Protein AF-D8R8G1-F1 (afdb_monomer)

Foldseek 3Di:
DDDDDDDDDDDDDDDPDPPPPPVVVVVVVVVPPPDDDPDDDDDDDDDDDDDDDDDDDDDDDDDDPDPPPPPPPDPPWLKFWFWDDDPFKTKTKIKTQQAQLAEADDLVDVLVSVLVSLLSNLLRMRIHMDMDGDCVVNCQVSLLVSLLRHLQRLLSSCDQVFQFQQKFWFWFFDVFWIKIKIKGQFQAQAEAEDDDQPDQDDVRDGLVSLSSSSNSSSLNNSMHMYMDTPGDDHNSRHSSRRSNNVSRGVSRNSDGDPVGHRAHPDPVRGRHND

Structure (mmCIF, N/CA/C/O backbone):
data_AF-D8R8G1-F1
#
_entry.id   AF-D8R8G1-F1
#
loop_
_atom_site.group_PDB
_atom_site.id
_atom_site.type_symbol
_atom_site.label_atom_id
_atom_site.label_alt_id
_atom_site.label_comp_id
_atom_site.label_asym_id
_atom_site.label_entity_id
_atom_site.label_seq_id
_atom_site.pdbx_PDB_ins_code
_atom_site.Cartn_x
_atom_site.Cartn_y
_atom_site.Cartn_z
_atom_site.occupancy
_atom_site.B_iso_or_equiv
_atom_site.auth_seq_id
_atom_site.auth_comp_id
_atom_site.auth_asym_id
_atom_site.auth_atom_id
_atom_site.pdbx_PDB_model_num
ATOM 1 N N . MET A 1 1 ? -46.873 -33.394 30.864 1.00 42.44 1 MET A N 1
ATOM 2 C CA . MET A 1 1 ? -47.006 -34.596 30.010 1.00 42.44 1 MET A CA 1
ATOM 3 C C . MET A 1 1 ? -45.931 -34.534 28.934 1.00 42.44 1 MET A C 1
ATOM 5 O O . MET A 1 1 ? -46.193 -34.098 27.823 1.00 42.44 1 MET A O 1
ATOM 9 N N . CYS A 1 2 ? -44.705 -34.908 29.299 1.00 27.53 2 CYS A N 1
ATOM 10 C CA . CYS A 1 2 ? -43.625 -35.166 28.351 1.00 27.53 2 CYS A CA 1
ATOM 11 C C . CYS A 1 2 ? -43.771 -36.620 27.897 1.00 27.53 2 CYS A C 1
ATOM 13 O O . CYS A 1 2 ? -43.908 -37.497 28.748 1.00 27.53 2 CYS A O 1
ATOM 15 N N . ARG A 1 3 ? -43.800 -36.874 26.587 1.00 33.31 3 ARG A N 1
ATOM 16 C CA . ARG A 1 3 ? -43.706 -38.230 26.042 1.00 33.31 3 ARG A CA 1
ATOM 17 C C . ARG A 1 3 ? -42.341 -38.401 25.394 1.00 33.31 3 ARG A C 1
ATOM 19 O O . ARG A 1 3 ? -41.968 -37.636 24.511 1.00 33.31 3 ARG A O 1
ATOM 26 N N . GLU A 1 4 ? -41.631 -39.393 25.909 1.00 32.78 4 GLU A N 1
ATOM 27 C CA . GLU A 1 4 ? -40.378 -39.948 25.417 1.00 32.78 4 GLU A CA 1
ATOM 28 C C . GLU A 1 4 ? -40.551 -40.476 23.986 1.00 32.78 4 GLU A C 1
ATOM 30 O O . GLU A 1 4 ? -41.564 -41.102 23.667 1.00 32.78 4 GLU A O 1
ATOM 35 N N . ALA A 1 5 ? -39.554 -40.245 23.132 1.00 36.59 5 ALA A N 1
ATOM 36 C CA . ALA A 1 5 ? -39.425 -40.913 21.844 1.00 36.59 5 ALA A CA 1
ATOM 37 C C . ALA A 1 5 ? -38.289 -41.938 21.937 1.00 36.59 5 ALA A C 1
ATOM 39 O O . ALA A 1 5 ? -37.152 -41.609 22.271 1.00 36.59 5 ALA A O 1
ATOM 40 N N . SER A 1 6 ? -38.646 -43.194 21.688 1.00 33.28 6 SER A N 1
ATOM 41 C CA . SER A 1 6 ? -37.801 -44.378 21.785 1.00 33.28 6 SER A CA 1
ATOM 42 C C . SER A 1 6 ? -36.844 -44.518 20.595 1.00 33.28 6 SER A C 1
ATOM 44 O O . SER A 1 6 ? -37.226 -44.306 19.446 1.00 33.28 6 SER A O 1
ATOM 46 N N . PHE A 1 7 ? -35.618 -44.959 20.874 1.00 32.44 7 PHE A N 1
ATOM 47 C CA . PHE A 1 7 ? -34.690 -45.525 19.891 1.00 32.44 7 PHE A CA 1
ATOM 48 C C . PHE A 1 7 ? -35.157 -46.911 19.417 1.00 32.44 7 PHE A C 1
ATOM 50 O O . PHE A 1 7 ? -35.704 -47.679 20.211 1.00 32.44 7 PHE A O 1
ATOM 57 N N . PRO A 1 8 ? -34.759 -47.310 18.199 1.00 37.06 8 PRO A N 1
ATOM 58 C CA . PRO A 1 8 ? -34.254 -48.658 17.986 1.00 37.06 8 PRO A CA 1
ATOM 59 C C . PRO A 1 8 ? -32.818 -48.641 17.459 1.00 37.06 8 PRO A C 1
ATOM 61 O O . PRO A 1 8 ? -32.434 -47.853 16.596 1.00 37.06 8 PRO A O 1
ATOM 64 N N . SER A 1 9 ? -32.031 -49.561 18.001 1.00 32.44 9 SER A N 1
ATOM 65 C CA . SER A 1 9 ? -30.676 -49.880 17.590 1.00 32.44 9 SER A CA 1
ATOM 66 C C . SER A 1 9 ? -30.657 -51.035 16.579 1.00 32.44 9 SER A C 1
ATOM 68 O O . SER A 1 9 ? -31.572 -51.855 16.540 1.00 32.44 9 SER A O 1
ATOM 70 N N . LEU A 1 10 ? -29.523 -51.113 15.870 1.00 32.19 10 LEU A N 1
ATOM 71 C CA . LEU A 1 10 ? -28.808 -52.304 15.382 1.00 32.19 10 LEU A CA 1
ATOM 72 C C . LEU A 1 10 ? -28.799 -52.643 13.873 1.00 32.19 10 LEU A C 1
ATOM 74 O O . LEU A 1 10 ? -29.790 -53.048 13.282 1.00 32.19 10 LEU A O 1
ATOM 78 N N . ARG A 1 11 ? -27.534 -52.699 13.407 1.00 31.53 11 ARG A N 1
ATOM 79 C CA . ARG A 1 11 ? -26.877 -53.644 12.472 1.00 31.53 11 ARG A CA 1
ATOM 80 C C . ARG A 1 11 ? -26.704 -53.236 11.003 1.00 31.53 11 ARG A C 1
ATOM 82 O O . ARG A 1 11 ? -27.517 -53.513 10.137 1.00 31.53 11 ARG A O 1
ATOM 89 N N . ASN A 1 12 ? -25.516 -52.678 10.766 1.00 35.88 12 ASN A N 1
ATOM 90 C CA . ASN A 1 12 ? -24.477 -53.130 9.832 1.00 35.88 12 ASN A CA 1
ATOM 91 C C . ASN A 1 12 ? -24.857 -54.209 8.791 1.00 35.88 12 ASN A C 1
ATOM 93 O O . ASN A 1 12 ? -25.008 -55.381 9.133 1.00 35.88 12 ASN A O 1
ATOM 97 N N . SER A 1 13 ? -24.796 -53.833 7.514 1.00 35.41 13 SER A N 1
ATOM 98 C CA . SER A 1 13 ? -24.336 -54.708 6.430 1.00 35.41 13 SER A CA 1
ATOM 99 C C . SER A 1 13 ? -23.784 -53.848 5.292 1.00 35.41 13 SER A C 1
ATOM 101 O O . SER A 1 13 ? -24.537 -53.280 4.503 1.00 35.41 13 SER A O 1
ATOM 103 N N . GLY A 1 14 ? -22.457 -53.730 5.222 1.00 35.53 14 GLY A N 1
ATOM 104 C CA . GLY A 1 14 ? -21.784 -53.219 4.034 1.00 35.53 14 GLY A CA 1
ATOM 105 C C . GLY A 1 14 ? -22.006 -54.167 2.857 1.00 35.53 14 GLY A C 1
ATOM 106 O O . GLY A 1 14 ? -21.917 -55.385 3.009 1.00 35.53 14 GLY A O 1
ATOM 107 N N . SER A 1 15 ? -22.277 -53.613 1.678 1.00 35.44 15 SER A N 1
ATOM 108 C CA . SER A 1 15 ? -22.164 -54.356 0.427 1.00 35.44 15 SER A CA 1
ATOM 109 C C . SER A 1 15 ? -21.531 -53.473 -0.644 1.00 35.44 15 SER A C 1
ATOM 111 O O . SER A 1 15 ? -21.818 -52.284 -0.782 1.00 35.44 15 SER A O 1
ATOM 113 N N .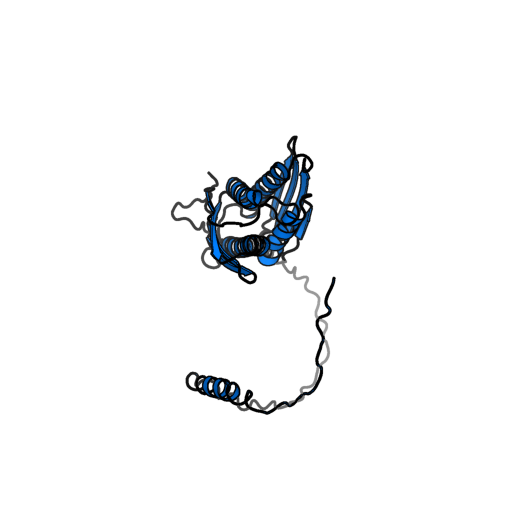 ALA A 1 16 ? -20.568 -54.073 -1.328 1.00 44.78 16 ALA A N 1
ATOM 114 C CA . ALA A 1 16 ? -19.616 -53.450 -2.219 1.00 44.78 16 ALA A CA 1
ATOM 115 C C . ALA A 1 16 ? -20.241 -53.129 -3.583 1.00 44.78 16 ALA A C 1
ATOM 117 O O . ALA A 1 16 ? -20.204 -53.959 -4.490 1.00 44.78 16 ALA A O 1
ATOM 118 N N . VAL A 1 17 ? -20.787 -51.920 -3.747 1.00 44.25 17 VAL A N 1
ATOM 119 C CA . VAL A 1 17 ? -21.263 -51.440 -5.064 1.00 44.25 17 VAL A CA 1
ATOM 120 C C . VAL A 1 17 ? -20.780 -50.020 -5.406 1.00 44.25 17 VAL A C 1
ATOM 122 O O . VAL A 1 17 ? -20.755 -49.646 -6.574 1.00 44.25 17 VAL A O 1
ATOM 125 N N . GLU A 1 18 ? -20.242 -49.257 -4.452 1.00 43.91 18 GLU A N 1
ATOM 126 C CA . GLU A 1 18 ? -19.929 -47.831 -4.660 1.00 43.91 18 GLU A CA 1
ATOM 127 C C . GLU A 1 18 ? -18.447 -47.517 -4.960 1.00 43.91 18 GLU A C 1
ATOM 129 O O . GLU A 1 18 ? -18.008 -46.377 -4.866 1.00 43.91 18 GLU A O 1
ATOM 134 N N . CYS A 1 19 ? -17.657 -48.520 -5.370 1.00 39.47 19 CYS A N 1
ATOM 135 C CA . CYS A 1 19 ? -16.211 -48.369 -5.620 1.00 39.47 19 CYS A CA 1
ATOM 136 C C . CYS A 1 19 ? -15.755 -48.791 -7.037 1.00 39.47 19 CYS A C 1
ATOM 138 O O . CYS A 1 19 ? -14.584 -49.080 -7.264 1.00 39.47 19 CYS A O 1
ATOM 140 N N . LYS A 1 20 ? -16.667 -48.837 -8.022 1.00 41.50 20 LYS A N 1
ATOM 141 C CA . LYS A 1 20 ? -16.333 -49.150 -9.435 1.00 41.50 20 LYS A CA 1
ATOM 142 C C . LYS A 1 20 ? -16.544 -48.002 -10.429 1.00 41.50 20 LYS A C 1
ATOM 144 O O . LYS A 1 20 ? -16.175 -48.145 -11.591 1.00 41.50 20 LYS A O 1
ATOM 149 N N . CYS A 1 21 ? -17.073 -46.856 -9.991 1.00 42.75 21 CYS A N 1
ATOM 150 C CA . CYS A 1 21 ? -17.310 -45.701 -10.871 1.00 42.75 21 CYS A CA 1
ATOM 151 C C . CYS A 1 21 ? -16.228 -44.605 -10.779 1.00 42.75 21 CYS A C 1
ATOM 153 O O . CYS A 1 21 ? -16.141 -43.761 -11.668 1.00 42.75 21 CYS A O 1
ATOM 155 N N . ILE A 1 22 ? -15.371 -44.638 -9.750 1.00 44.28 22 ILE A N 1
ATOM 156 C CA . ILE A 1 22 ? -14.287 -43.657 -9.545 1.00 44.28 22 ILE A CA 1
ATOM 157 C C . ILE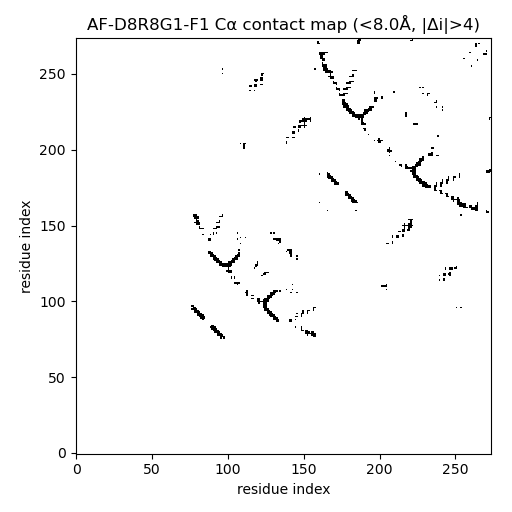 A 1 22 ? -12.965 -44.133 -10.177 1.00 44.28 22 ILE A C 1
ATOM 159 O O . ILE A 1 22 ? -12.220 -43.319 -10.717 1.00 44.28 22 ILE A O 1
ATOM 163 N N . SER A 1 23 ? -12.711 -45.446 -10.237 1.00 42.66 23 SER A N 1
ATOM 164 C CA . SER A 1 23 ? -11.498 -46.010 -10.854 1.00 42.66 23 SER A CA 1
ATOM 165 C C . SER A 1 23 ? -11.461 -45.882 -12.383 1.00 42.66 23 SER A C 1
ATOM 167 O O . SER A 1 23 ? -10.394 -45.663 -12.945 1.00 42.66 23 SER A O 1
ATOM 169 N N . ARG A 1 24 ? -12.615 -45.889 -13.069 1.00 45.16 24 ARG A N 1
ATOM 170 C CA . ARG A 1 24 ? -12.671 -45.700 -14.534 1.00 45.16 24 ARG A CA 1
ATOM 171 C C . ARG A 1 24 ? -12.440 -44.259 -15.006 1.00 45.16 24 ARG A C 1
ATOM 173 O O . ARG A 1 24 ? -12.073 -44.058 -16.154 1.00 45.16 24 ARG A O 1
ATOM 180 N N . ARG A 1 25 ? -12.601 -43.251 -14.139 1.00 48.03 25 ARG A N 1
ATOM 181 C CA . ARG A 1 25 ? -12.370 -41.833 -14.495 1.00 48.03 25 ARG A CA 1
ATOM 182 C C . ARG A 1 25 ? -10.937 -41.346 -14.254 1.00 48.03 25 ARG A C 1
ATOM 184 O O . ARG A 1 25 ? -10.607 -40.238 -14.671 1.00 48.03 25 ARG A O 1
ATOM 191 N N . ILE A 1 26 ? -10.095 -42.159 -13.615 1.00 43.19 26 ILE A N 1
ATOM 192 C CA . ILE A 1 26 ? -8.669 -41.866 -13.401 1.00 43.19 26 ILE A CA 1
ATOM 193 C C . ILE A 1 26 ? -7.815 -42.496 -14.516 1.00 43.19 26 ILE A C 1
ATOM 195 O O . ILE A 1 26 ? -6.884 -41.854 -15.001 1.00 43.19 26 ILE A O 1
ATOM 199 N N . GLU A 1 27 ? -8.193 -43.672 -15.026 1.00 44.25 27 GLU A N 1
ATOM 200 C CA . GLU A 1 27 ? -7.486 -44.342 -16.133 1.00 44.25 27 GLU A CA 1
ATOM 201 C C . GLU A 1 27 ? -7.686 -43.642 -17.497 1.00 44.25 27 GLU A C 1
ATOM 203 O O . GLU A 1 27 ? -6.760 -43.589 -18.305 1.00 44.25 27 GLU A O 1
ATOM 208 N N . GLU A 1 28 ? -8.826 -42.982 -17.737 1.00 45.12 28 GLU A N 1
ATOM 209 C CA . GLU A 1 28 ? -9.080 -42.238 -18.989 1.00 45.12 28 GLU A CA 1
ATOM 210 C C . GLU A 1 28 ? -8.385 -40.861 -19.068 1.00 45.12 28 GLU A C 1
ATOM 212 O O . GLU A 1 28 ? -8.300 -40.274 -20.149 1.00 45.12 28 GLU A O 1
ATOM 217 N N . LYS A 1 29 ? -7.833 -40.338 -17.961 1.00 45.06 29 LYS A N 1
ATOM 218 C CA . LYS A 1 29 ? -7.082 -39.063 -17.954 1.00 45.06 29 LYS A CA 1
ATOM 219 C C . LYS A 1 29 ? -5.560 -39.223 -18.011 1.00 45.06 29 LYS A C 1
ATOM 221 O O . LYS A 1 29 ? -4.877 -38.244 -18.300 1.00 45.06 29 LYS A O 1
ATOM 226 N N . GLN A 1 30 ? -5.025 -40.429 -17.819 1.00 41.81 30 GLN A N 1
ATOM 227 C CA . GLN A 1 30 ? -3.586 -40.704 -17.957 1.00 41.81 30 GLN A CA 1
ATOM 228 C C . GLN A 1 30 ? -3.176 -41.158 -19.371 1.00 41.81 30 GLN A C 1
ATOM 230 O O . GLN A 1 30 ? -1.996 -41.128 -19.703 1.00 41.81 30 GLN A O 1
ATOM 235 N N . ALA A 1 31 ? -4.133 -41.464 -20.253 1.00 40.16 31 ALA A N 1
ATOM 236 C CA . ALA A 1 31 ? -3.873 -41.872 -21.639 1.00 40.16 31 ALA A CA 1
ATOM 237 C C . ALA A 1 31 ? -3.754 -40.708 -22.655 1.00 40.16 31 ALA A C 1
ATOM 239 O O . ALA A 1 31 ? -3.614 -40.952 -23.849 1.00 40.16 31 ALA A O 1
ATOM 240 N N . ARG A 1 32 ? -3.797 -39.438 -22.218 1.00 40.91 32 ARG A N 1
ATOM 241 C CA . ARG A 1 32 ? -3.718 -38.252 -23.106 1.00 40.91 32 ARG A CA 1
ATOM 242 C C . ARG A 1 32 ? -2.486 -37.357 -22.908 1.00 40.91 32 ARG A C 1
ATOM 244 O O . ARG A 1 32 ? -2.432 -36.269 -23.469 1.00 40.91 32 ARG A O 1
ATOM 251 N N . ALA A 1 33 ? -1.483 -37.815 -22.159 1.00 37.09 33 ALA A N 1
ATOM 252 C CA . ALA A 1 33 ? -0.253 -37.059 -21.886 1.00 37.09 33 ALA A CA 1
ATOM 253 C C . ALA A 1 33 ? 1.007 -37.617 -22.587 1.00 37.09 33 ALA A C 1
ATOM 255 O O . ALA A 1 33 ? 2.118 -37.251 -22.217 1.00 37.09 33 ALA A O 1
ATOM 256 N N . ALA A 1 34 ? 0.859 -38.488 -23.593 1.00 38.97 34 ALA A N 1
ATOM 257 C CA . ALA A 1 34 ? 1.979 -39.204 -24.221 1.00 38.97 34 ALA A CA 1
ATOM 258 C C . ALA A 1 34 ? 2.234 -38.867 -25.708 1.00 38.97 34 ALA A C 1
ATOM 260 O O . ALA A 1 34 ? 2.972 -39.594 -26.363 1.00 38.97 34 ALA A O 1
ATOM 261 N N . GLU A 1 35 ? 1.673 -37.779 -26.254 1.00 40.53 35 GLU A N 1
ATOM 262 C CA . GLU A 1 35 ? 1.803 -37.461 -27.694 1.00 40.53 35 GLU A CA 1
ATOM 263 C C . GLU A 1 35 ? 2.558 -36.169 -28.049 1.00 40.53 35 GLU A C 1
ATOM 265 O O . GLU A 1 35 ? 2.669 -35.838 -29.224 1.00 40.53 35 GLU A O 1
ATOM 270 N N . PHE A 1 36 ? 3.169 -35.456 -27.098 1.00 39.25 36 PHE A N 1
ATOM 271 C CA . PHE A 1 36 ? 3.937 -34.243 -27.423 1.00 39.25 36 PHE A CA 1
ATOM 272 C C . PHE A 1 36 ? 5.197 -34.091 -26.561 1.00 39.25 36 PHE A C 1
ATOM 274 O O . PHE A 1 36 ? 5.169 -33.339 -25.596 1.00 39.25 36 PHE A O 1
ATOM 281 N N . CYS A 1 37 ? 6.292 -34.792 -26.905 1.00 31.33 37 CYS A N 1
ATOM 282 C CA . CYS A 1 37 ? 7.682 -34.290 -26.802 1.00 31.33 37 CYS A CA 1
ATOM 283 C C . CYS A 1 37 ? 8.717 -35.349 -27.269 1.00 31.33 37 CYS A C 1
ATOM 285 O O . CYS A 1 37 ? 8.955 -36.306 -26.532 1.00 31.33 37 CYS A O 1
ATOM 287 N N . PRO A 1 38 ? 9.393 -35.215 -28.431 1.00 31.06 38 PRO A N 1
ATOM 288 C CA . PRO A 1 38 ? 10.455 -36.134 -28.832 1.00 31.06 38 PRO A CA 1
ATOM 289 C C . PRO A 1 38 ? 11.832 -35.462 -28.739 1.00 31.06 38 PRO A C 1
ATOM 291 O O . PRO A 1 38 ? 12.462 -35.204 -29.756 1.00 31.06 38 PRO A O 1
ATOM 294 N N . LEU A 1 39 ? 12.323 -35.163 -27.536 1.00 39.56 39 LEU A N 1
ATOM 295 C CA . LEU A 1 39 ? 13.714 -34.730 -27.341 1.00 39.56 39 LEU A CA 1
ATOM 296 C C . LEU A 1 39 ? 14.233 -35.186 -25.977 1.00 39.56 39 LEU A C 1
ATOM 298 O O . LEU A 1 39 ? 14.429 -34.373 -25.087 1.00 39.56 39 LEU A O 1
ATOM 302 N N . TYR A 1 40 ? 14.469 -36.487 -25.801 1.00 33.09 40 TYR A N 1
ATOM 303 C CA . TYR A 1 40 ? 15.392 -36.952 -24.758 1.00 33.09 40 TYR A CA 1
ATOM 304 C C . TYR A 1 40 ? 15.944 -38.347 -25.083 1.00 33.09 40 TYR A C 1
ATOM 306 O O . TYR A 1 40 ? 15.550 -39.359 -24.514 1.00 33.09 40 TYR A O 1
ATOM 314 N N . SER A 1 41 ? 16.886 -38.414 -26.025 1.00 32.91 41 SER A N 1
ATOM 315 C CA . SER A 1 41 ? 17.740 -39.595 -26.187 1.00 32.91 41 SER A CA 1
ATOM 316 C C . SER A 1 41 ? 19.114 -39.214 -26.741 1.00 32.91 41 SER A C 1
ATOM 318 O O . SER A 1 41 ? 19.403 -39.438 -27.912 1.00 32.91 41 SER A O 1
ATOM 320 N N . SER A 1 42 ? 19.985 -38.636 -25.913 1.00 37.72 42 SER A N 1
ATOM 321 C CA . SER A 1 42 ? 21.430 -38.689 -26.175 1.00 37.72 42 SER A CA 1
ATOM 322 C C . SER A 1 42 ? 22.244 -38.315 -24.940 1.00 37.72 42 SER A C 1
ATOM 324 O O . SER A 1 42 ? 22.777 -37.216 -24.850 1.00 37.72 42 SER A O 1
ATOM 326 N N . LEU A 1 43 ? 22.393 -39.251 -24.004 1.00 35.59 43 LEU A N 1
ATOM 327 C CA . LEU A 1 43 ? 23.549 -39.271 -23.108 1.00 35.59 43 LEU A CA 1
ATOM 328 C C . LEU A 1 43 ? 24.020 -40.720 -22.965 1.00 35.59 43 LEU A C 1
ATOM 330 O O . LEU A 1 43 ? 23.640 -41.445 -22.049 1.00 35.59 43 LEU A O 1
ATOM 334 N N . ARG A 1 44 ? 24.841 -41.155 -23.925 1.00 33.31 44 ARG A N 1
ATOM 335 C CA . ARG A 1 44 ? 25.674 -42.353 -23.809 1.00 33.31 44 ARG A CA 1
ATOM 336 C C . ARG A 1 44 ? 27.138 -41.931 -23.717 1.00 33.31 44 ARG A C 1
ATOM 338 O O . ARG A 1 44 ? 27.666 -41.331 -24.640 1.00 33.31 44 ARG A O 1
ATOM 345 N N . SER A 1 45 ? 27.762 -42.375 -22.627 1.00 33.06 45 SER A N 1
ATOM 346 C CA . SER A 1 45 ? 29.183 -42.714 -22.487 1.00 33.06 45 SER A CA 1
ATOM 347 C C . SER A 1 45 ? 30.212 -41.585 -22.632 1.00 33.06 45 SER A C 1
ATOM 349 O O . SER A 1 45 ? 30.725 -41.324 -23.713 1.00 33.06 45 SER A O 1
ATOM 351 N N . ILE A 1 46 ? 30.643 -41.037 -21.492 1.00 36.94 46 ILE A N 1
ATOM 352 C CA . ILE A 1 46 ? 32.009 -40.520 -21.341 1.00 36.94 46 ILE A CA 1
ATOM 353 C C . ILE A 1 46 ? 32.743 -41.480 -20.401 1.00 36.94 46 ILE A C 1
ATOM 355 O O . ILE A 1 46 ? 32.373 -41.643 -19.240 1.00 36.94 46 ILE A O 1
ATOM 359 N N . ARG A 1 47 ? 33.749 -42.174 -20.942 1.00 35.31 47 ARG A N 1
ATOM 360 C CA . ARG A 1 47 ? 34.703 -42.988 -20.182 1.00 35.31 47 ARG A CA 1
ATOM 361 C C . ARG A 1 47 ? 35.702 -42.051 -19.505 1.00 35.31 47 ARG A C 1
ATOM 363 O O . ARG A 1 47 ? 36.370 -41.285 -20.190 1.00 35.31 47 ARG A O 1
ATOM 370 N N . VAL A 1 48 ? 35.835 -42.148 -18.185 1.00 34.03 48 VAL A N 1
ATOM 371 C CA . VAL A 1 48 ? 36.934 -41.524 -17.438 1.00 34.03 48 VAL A CA 1
ATOM 372 C C . VAL A 1 48 ? 38.100 -42.510 -17.424 1.00 34.03 48 VAL A C 1
ATOM 374 O O . VAL A 1 48 ? 38.015 -43.567 -16.804 1.00 34.03 48 VAL A O 1
ATOM 377 N N . SER A 1 49 ? 39.174 -42.193 -18.143 1.00 36.91 49 SER A N 1
ATOM 378 C CA . SER A 1 49 ? 40.453 -42.897 -18.041 1.00 36.91 49 SER A CA 1
ATOM 379 C C . SER A 1 49 ? 41.304 -42.242 -16.956 1.00 36.91 49 SER A C 1
ATOM 381 O O . SER A 1 49 ? 41.685 -41.080 -17.071 1.00 36.91 49 SER A O 1
ATOM 383 N N . SER A 1 50 ? 41.595 -42.999 -15.903 1.00 35.84 50 SER A N 1
ATOM 384 C CA . SER A 1 50 ? 42.508 -42.634 -14.824 1.00 35.84 50 SER A CA 1
ATOM 385 C C . SER A 1 50 ? 43.961 -42.692 -15.302 1.00 35.84 50 SER A C 1
ATOM 387 O O . SER A 1 50 ? 44.485 -43.780 -15.544 1.00 35.84 50 SER A O 1
ATOM 389 N N . SER A 1 51 ? 44.632 -41.545 -15.389 1.00 37.50 51 SER A N 1
ATOM 390 C CA . SER A 1 51 ? 46.091 -41.479 -15.508 1.00 37.50 51 SER A CA 1
ATOM 391 C C . SER A 1 51 ? 46.672 -40.732 -14.312 1.00 37.50 51 SER A C 1
ATOM 393 O O . SER A 1 51 ? 46.465 -39.531 -14.147 1.00 37.50 51 SER A O 1
ATOM 395 N N . SER A 1 52 ? 47.386 -41.489 -13.482 1.00 38.44 52 SER A N 1
ATOM 396 C CA . SER A 1 52 ? 48.230 -41.035 -12.379 1.00 38.44 52 SER A CA 1
ATOM 397 C C . SER A 1 52 ? 49.311 -40.082 -12.891 1.00 38.44 52 SER A C 1
ATOM 399 O O . SER A 1 52 ? 50.156 -40.493 -13.685 1.00 38.44 52 SER A O 1
ATOM 401 N N . ALA A 1 53 ? 49.310 -38.837 -12.414 1.00 37.19 53 ALA A N 1
ATOM 402 C CA . ALA A 1 53 ? 50.383 -37.877 -12.646 1.00 37.19 53 ALA A CA 1
ATOM 403 C C . ALA A 1 53 ? 50.944 -37.382 -11.305 1.00 37.19 53 ALA A C 1
ATOM 405 O O . ALA A 1 53 ? 50.225 -36.895 -10.435 1.00 37.19 53 ALA A O 1
ATOM 406 N N . THR A 1 54 ? 52.249 -37.578 -11.167 1.00 36.03 54 THR A N 1
ATOM 407 C CA . THR A 1 54 ? 53.124 -37.310 -10.027 1.00 36.03 54 THR A CA 1
ATOM 408 C C . THR A 1 54 ? 53.164 -35.82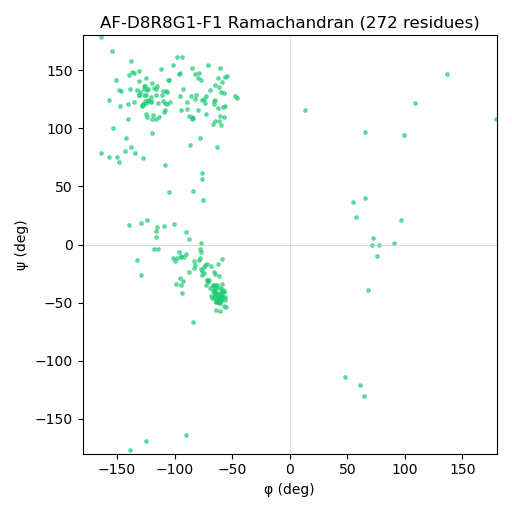3 -9.653 1.00 36.03 54 THR A C 1
ATOM 410 O O . THR A 1 54 ? 53.320 -34.970 -10.524 1.00 36.03 54 THR A O 1
ATOM 413 N N . ILE A 1 55 ? 53.077 -35.517 -8.355 1.00 39.72 55 ILE A N 1
ATOM 414 C CA . ILE A 1 55 ? 53.186 -34.166 -7.776 1.00 39.72 55 ILE A CA 1
ATOM 415 C C . ILE A 1 55 ? 54.670 -33.780 -7.621 1.00 39.72 55 ILE A C 1
ATOM 417 O O . ILE A 1 55 ? 55.387 -34.495 -6.917 1.00 39.72 55 ILE A O 1
ATOM 421 N N . PRO A 1 56 ? 55.144 -32.642 -8.169 1.00 39.56 56 PRO A N 1
ATOM 422 C CA . PRO A 1 56 ? 56.385 -32.012 -7.733 1.00 39.56 56 PRO A CA 1
ATOM 423 C C . PRO A 1 56 ? 56.120 -30.894 -6.713 1.00 39.56 56 PRO A C 1
ATOM 425 O O . PRO A 1 56 ? 55.106 -30.199 -6.749 1.00 39.56 56 PRO A O 1
ATOM 428 N N . ALA A 1 57 ? 57.074 -30.750 -5.799 1.00 36.34 57 ALA A N 1
ATOM 429 C CA . ALA A 1 57 ? 57.044 -29.926 -4.600 1.00 36.34 57 ALA A CA 1
ATOM 430 C C . ALA A 1 57 ? 56.869 -28.410 -4.826 1.00 36.34 57 ALA A C 1
ATOM 432 O O . ALA A 1 57 ? 57.328 -27.838 -5.815 1.00 36.34 57 ALA A O 1
ATOM 433 N N . LEU A 1 58 ? 56.261 -27.778 -3.812 1.00 35.22 58 LEU A N 1
ATOM 434 C CA . LEU A 1 58 ? 56.100 -26.336 -3.620 1.00 35.22 58 LEU A CA 1
ATOM 435 C C . LEU A 1 58 ? 57.402 -25.560 -3.871 1.00 35.22 58 LEU A C 1
ATOM 437 O O . LEU A 1 58 ? 58.406 -25.762 -3.186 1.00 35.22 58 LEU A O 1
ATOM 441 N N . ARG A 1 59 ? 57.330 -24.565 -4.759 1.00 36.94 59 ARG A N 1
ATOM 442 C CA . ARG A 1 59 ? 58.261 -23.435 -4.796 1.00 36.94 59 ARG A CA 1
ATOM 443 C C . ARG A 1 59 ? 57.523 -22.190 -4.310 1.00 36.94 59 ARG A C 1
ATOM 445 O O . ARG A 1 59 ? 56.565 -21.747 -4.933 1.00 36.94 59 ARG A O 1
ATOM 452 N N . SER A 1 60 ? 57.983 -21.664 -3.178 1.00 39.78 60 SER A N 1
ATOM 453 C CA . SER A 1 60 ? 57.615 -20.355 -2.637 1.00 39.78 60 SER A CA 1
ATOM 454 C C . SER A 1 60 ? 57.902 -19.265 -3.674 1.00 39.78 60 SER A C 1
ATOM 456 O O . SER A 1 60 ? 59.049 -19.104 -4.096 1.00 39.78 60 SER A O 1
ATOM 458 N N . MET A 1 61 ? 56.863 -18.543 -4.100 1.00 37.97 61 MET A N 1
ATOM 459 C CA . MET A 1 61 ? 56.986 -17.298 -4.855 1.00 37.97 61 MET A CA 1
ATOM 460 C C . MET A 1 61 ? 56.251 -16.193 -4.100 1.00 37.97 61 MET A C 1
ATOM 462 O O . MET A 1 61 ? 55.154 -16.386 -3.580 1.00 37.97 61 MET A O 1
ATOM 466 N N . ALA A 1 62 ? 56.948 -15.068 -3.998 1.00 39.28 62 ALA A N 1
ATOM 467 C CA . ALA A 1 62 ? 56.674 -13.926 -3.152 1.00 39.28 62 ALA A CA 1
ATOM 468 C C . ALA A 1 62 ? 55.268 -13.334 -3.328 1.00 39.28 62 ALA A C 1
ATOM 470 O O . ALA A 1 62 ? 54.739 -13.246 -4.435 1.00 39.28 62 ALA A O 1
ATOM 471 N N . ALA A 1 63 ? 54.715 -12.862 -2.211 1.00 40.34 63 ALA A N 1
ATOM 472 C CA . ALA A 1 63 ? 53.508 -12.058 -2.162 1.00 40.34 63 ALA A CA 1
ATOM 473 C C . ALA A 1 63 ? 53.714 -10.742 -2.929 1.00 40.34 63 ALA A C 1
ATOM 475 O O . ALA A 1 63 ? 54.395 -9.830 -2.460 1.00 40.34 63 ALA A O 1
ATOM 476 N N . SER A 1 64 ? 53.111 -10.635 -4.110 1.00 46.19 64 SER A N 1
ATOM 477 C CA . SER A 1 64 ? 52.798 -9.344 -4.707 1.00 46.19 64 SER A CA 1
ATOM 478 C C . SER A 1 64 ? 51.531 -8.814 -4.039 1.00 46.19 64 SER A C 1
ATOM 480 O O . SER A 1 64 ? 50.465 -9.416 -4.181 1.00 46.19 64 SER A O 1
ATOM 482 N N . ASN A 1 65 ? 51.645 -7.695 -3.323 1.00 46.91 65 ASN A N 1
ATOM 483 C CA . ASN A 1 65 ? 50.510 -6.902 -2.854 1.00 46.91 65 ASN A CA 1
ATOM 484 C C . ASN A 1 65 ? 49.743 -6.349 -4.065 1.00 46.91 65 ASN A C 1
ATOM 486 O O . ASN A 1 65 ? 49.980 -5.230 -4.512 1.00 46.91 65 ASN A O 1
ATOM 490 N N . GLY A 1 66 ? 48.845 -7.162 -4.617 1.00 39.31 66 GLY A N 1
ATOM 491 C CA . GLY A 1 66 ? 47.794 -6.718 -5.518 1.00 39.31 66 GLY A CA 1
ATOM 492 C C . GLY A 1 66 ? 46.625 -6.241 -4.673 1.00 39.31 66 GLY A C 1
ATOM 493 O O . GLY A 1 66 ? 45.951 -7.047 -4.036 1.00 39.31 66 GLY A O 1
ATOM 494 N N . SER A 1 67 ? 46.403 -4.931 -4.640 1.00 44.19 67 SER A N 1
ATOM 495 C CA . SER A 1 67 ? 45.169 -4.344 -4.134 1.00 44.19 67 SER A CA 1
ATOM 496 C C . SER A 1 67 ? 44.008 -4.883 -4.968 1.00 44.19 67 SER A C 1
ATOM 498 O O . SER A 1 67 ? 43.813 -4.463 -6.109 1.00 44.19 67 SER A O 1
ATOM 500 N N . VAL A 1 68 ? 43.262 -5.837 -4.417 1.00 43.19 68 VAL A N 1
ATOM 501 C CA . VAL A 1 68 ? 41.959 -6.220 -4.955 1.00 43.19 68 VAL A CA 1
ATOM 502 C C . VAL A 1 68 ? 41.054 -5.014 -4.740 1.00 43.19 68 VAL A C 1
ATOM 504 O O . VAL A 1 68 ? 40.660 -4.713 -3.615 1.00 43.19 68 VAL A O 1
ATOM 507 N N . SER A 1 69 ? 40.799 -4.273 -5.814 1.00 43.81 69 SER A N 1
ATOM 508 C CA . SER A 1 69 ? 39.719 -3.299 -5.867 1.00 43.81 69 SER A CA 1
ATOM 509 C C . SER A 1 69 ? 38.426 -4.047 -5.566 1.00 43.81 69 SER A C 1
ATOM 511 O O . SER A 1 69 ? 38.001 -4.885 -6.362 1.00 43.81 69 SER A O 1
ATOM 513 N N . VAL A 1 70 ? 37.851 -3.795 -4.392 1.00 45.75 70 VAL A N 1
ATOM 514 C CA . VAL A 1 70 ? 36.479 -4.194 -4.087 1.00 45.75 70 VAL A CA 1
ATOM 515 C C . VAL A 1 70 ? 35.620 -3.469 -5.113 1.00 45.75 70 VAL A C 1
ATOM 517 O O . VAL A 1 70 ? 35.598 -2.241 -5.154 1.00 45.75 70 VAL A O 1
ATOM 520 N N . ASP A 1 71 ? 35.043 -4.239 -6.024 1.00 41.28 71 ASP A N 1
ATOM 521 C CA . ASP A 1 71 ? 34.130 -3.743 -7.037 1.00 41.28 71 ASP A CA 1
ATOM 522 C C . ASP A 1 71 ? 32.893 -3.210 -6.304 1.00 41.28 71 ASP A C 1
ATOM 524 O O . ASP A 1 71 ? 32.116 -3.972 -5.731 1.00 41.28 71 ASP A O 1
ATOM 528 N N . ASP A 1 72 ? 32.763 -1.885 -6.250 1.00 46.50 72 ASP A N 1
ATOM 529 C CA . ASP A 1 72 ? 31.696 -1.132 -5.575 1.00 46.50 72 ASP A CA 1
ATOM 530 C C . ASP A 1 72 ? 30.378 -1.201 -6.390 1.00 46.50 72 ASP A C 1
ATOM 532 O O . ASP A 1 72 ? 29.649 -0.225 -6.554 1.00 46.50 72 ASP A O 1
ATOM 536 N N . THR A 1 73 ? 30.084 -2.367 -6.980 1.00 51.25 73 THR A N 1
ATOM 537 C CA . THR A 1 73 ? 28.996 -2.597 -7.948 1.00 51.25 73 THR A CA 1
ATOM 538 C C . THR A 1 73 ? 27.676 -3.015 -7.312 1.00 51.25 73 THR A C 1
ATOM 540 O O . THR A 1 73 ? 26.737 -3.386 -8.022 1.00 51.25 73 THR A O 1
ATOM 543 N N . ALA A 1 74 ? 27.552 -2.921 -5.986 1.00 52.62 74 ALA A N 1
ATOM 544 C CA . ALA A 1 74 ? 26.252 -3.056 -5.350 1.00 52.62 74 ALA A CA 1
ATOM 545 C C . ALA A 1 74 ? 25.364 -1.872 -5.788 1.00 52.62 74 ALA A C 1
ATOM 547 O O . ALA A 1 74 ? 25.758 -0.715 -5.606 1.00 52.62 74 ALA A O 1
ATOM 548 N N . PRO A 1 75 ? 24.181 -2.116 -6.386 1.00 60.09 75 PRO A N 1
ATOM 549 C CA . PRO A 1 75 ? 23.265 -1.034 -6.712 1.00 60.09 75 PRO A CA 1
ATOM 550 C C . PRO A 1 75 ? 22.939 -0.233 -5.439 1.00 60.09 75 PRO A C 1
ATOM 552 O O . PRO A 1 75 ? 22.864 -0.814 -4.352 1.00 60.09 75 PRO A O 1
ATOM 555 N N . PRO A 1 76 ? 22.766 1.097 -5.546 1.00 66.00 76 PRO A N 1
ATOM 556 C CA . PRO A 1 76 ? 22.523 1.944 -4.388 1.00 66.00 76 PRO A CA 1
ATOM 557 C C . PRO A 1 76 ? 21.289 1.455 -3.631 1.00 66.00 76 PRO A C 1
ATOM 559 O O . PRO A 1 76 ? 20.231 1.238 -4.222 1.00 66.00 76 PRO A O 1
ATOM 562 N N . VAL A 1 77 ? 21.440 1.291 -2.318 1.00 86.31 77 VAL A N 1
ATOM 563 C CA . VAL A 1 77 ? 20.398 0.748 -1.446 1.00 86.31 77 VAL A CA 1
ATOM 564 C C . VAL A 1 77 ? 19.176 1.673 -1.463 1.00 86.31 77 VAL A C 1
ATOM 566 O O . VAL A 1 77 ? 19.258 2.837 -1.062 1.00 86.31 77 VAL A O 1
ATOM 569 N N . ARG A 1 78 ? 18.028 1.169 -1.928 1.00 96.06 78 ARG A N 1
ATOM 570 C CA . ARG A 1 78 ? 16.787 1.948 -2.048 1.00 96.06 78 ARG A CA 1
ATOM 571 C C . ARG A 1 78 ? 16.000 1.923 -0.747 1.00 96.06 78 ARG A C 1
ATOM 573 O O . ARG A 1 78 ? 15.113 1.091 -0.559 1.00 96.06 78 ARG A O 1
ATOM 580 N N . ILE A 1 79 ? 16.347 2.842 0.150 1.00 98.06 79 ILE A N 1
ATOM 581 C CA . ILE A 1 79 ? 15.686 3.021 1.446 1.00 98.06 79 ILE A CA 1
ATOM 582 C C . ILE A 1 79 ? 15.007 4.383 1.513 1.00 98.06 79 ILE A C 1
ATOM 584 O O . ILE A 1 79 ? 15.585 5.406 1.149 1.00 98.06 79 ILE A O 1
ATOM 588 N N . GLY A 1 80 ? 13.788 4.400 2.038 1.00 98.31 80 GLY A N 1
ATOM 589 C CA . GLY A 1 80 ? 13.062 5.616 2.363 1.00 98.31 80 GLY A CA 1
ATOM 590 C C . GLY A 1 80 ? 12.633 5.617 3.817 1.00 98.31 80 GLY A C 1
ATOM 591 O O . GLY A 1 80 ? 12.282 4.577 4.369 1.00 98.31 80 GLY A O 1
ATOM 592 N N . ARG A 1 81 ? 12.672 6.797 4.436 1.00 98.50 81 ARG A N 1
ATOM 593 C CA . ARG A 1 81 ? 12.246 7.011 5.821 1.00 98.50 81 ARG A CA 1
ATOM 594 C C . ARG A 1 81 ? 11.318 8.202 5.923 1.00 98.50 81 ARG A C 1
ATOM 596 O O . ARG A 1 81 ? 11.493 9.154 5.159 1.00 98.50 81 ARG A O 1
ATOM 603 N N . GLU A 1 82 ? 10.390 8.173 6.867 1.00 98.69 82 GLU A N 1
ATOM 604 C CA . GLU A 1 82 ? 9.541 9.310 7.210 1.00 98.69 82 GLU A CA 1
ATOM 605 C C . GLU A 1 82 ? 9.184 9.303 8.694 1.00 98.69 82 GLU A C 1
ATOM 607 O O . GLU A 1 82 ? 8.745 8.286 9.216 1.00 98.69 82 GLU A O 1
ATOM 612 N N . ILE A 1 83 ? 9.329 10.463 9.341 1.00 98.62 83 ILE A N 1
ATOM 613 C CA . ILE A 1 83 ? 8.817 10.708 10.690 1.00 98.62 83 ILE A CA 1
ATOM 614 C C . ILE A 1 83 ? 7.727 11.766 10.573 1.00 98.62 83 ILE A C 1
ATOM 616 O O . ILE A 1 83 ? 7.988 12.878 10.109 1.00 98.62 83 ILE A O 1
ATOM 620 N N . ARG A 1 84 ? 6.518 11.434 11.020 1.00 98.12 84 ARG A N 1
ATOM 621 C CA . ARG A 1 84 ? 5.346 12.307 10.973 1.00 98.12 84 ARG A CA 1
ATOM 622 C C . ARG A 1 84 ? 4.718 12.392 12.359 1.00 98.12 84 ARG A C 1
ATOM 624 O O . ARG A 1 84 ? 4.298 11.384 12.911 1.00 98.12 84 ARG A O 1
ATOM 631 N N . ASN A 1 85 ? 4.633 13.603 12.904 1.00 98.31 85 ASN A N 1
ATOM 632 C CA . ASN A 1 85 ? 4.071 13.852 14.230 1.00 98.31 85 ASN A CA 1
ATOM 633 C C . ASN A 1 85 ? 2.978 14.920 14.151 1.00 98.31 85 ASN A C 1
ATOM 635 O O . ASN A 1 85 ? 3.215 16.012 13.631 1.00 98.31 85 ASN A O 1
ATOM 639 N N . THR A 1 86 ? 1.811 14.620 14.709 1.00 98.19 86 THR A N 1
ATOM 640 C CA . THR A 1 86 ? 0.687 15.546 14.889 1.00 98.19 86 THR A CA 1
ATOM 641 C C . THR A 1 86 ? 0.283 15.578 16.365 1.00 98.19 86 THR A C 1
ATOM 643 O O . THR A 1 86 ? 1.015 15.109 17.240 1.00 98.19 86 THR A O 1
ATOM 646 N N . LYS A 1 87 ? -0.861 16.200 16.670 1.00 97.81 87 LYS A N 1
ATOM 647 C CA . LYS A 1 87 ? -1.471 16.114 18.005 1.00 97.81 87 LYS A CA 1
ATOM 648 C C . LYS A 1 87 ? -2.180 14.775 18.238 1.00 97.81 87 LYS A C 1
ATOM 650 O O . LYS A 1 87 ? -2.382 14.423 19.393 1.00 97.81 87 LYS A O 1
ATOM 655 N N . GLU A 1 88 ? -2.541 14.079 17.164 1.00 97.94 88 GLU A N 1
ATOM 656 C CA . GLU A 1 88 ? -3.302 12.825 17.175 1.00 97.94 88 GLU A CA 1
ATOM 657 C C . GLU A 1 88 ? -2.351 11.626 17.163 1.00 97.94 88 GLU A C 1
ATOM 659 O O . GLU A 1 88 ? -2.534 10.686 17.931 1.00 97.94 88 GLU A O 1
ATOM 664 N N . THR A 1 89 ? -1.282 11.684 16.354 1.00 98.62 89 THR A N 1
ATOM 665 C CA . THR A 1 89 ? -0.387 10.543 16.130 1.00 98.62 89 THR A CA 1
ATOM 666 C C . THR A 1 89 ? 1.100 10.912 16.106 1.00 98.62 89 THR A C 1
ATOM 668 O O . THR A 1 89 ? 1.505 12.047 15.835 1.00 98.62 89 THR A O 1
ATOM 671 N N . LYS A 1 90 ? 1.946 9.917 16.373 1.00 98.75 90 LYS A N 1
ATOM 672 C CA . LYS A 1 90 ? 3.393 9.923 16.135 1.00 98.75 90 LYS A CA 1
ATOM 673 C C . LYS A 1 90 ? 3.742 8.674 15.350 1.00 98.75 90 LYS A C 1
ATOM 675 O O . LYS A 1 90 ? 3.492 7.579 15.844 1.00 98.75 90 LYS A O 1
ATOM 680 N N . VAL A 1 91 ? 4.310 8.837 14.162 1.00 98.88 91 VAL A N 1
ATOM 681 C CA . VAL A 1 91 ? 4.584 7.743 13.227 1.00 98.88 91 VAL A CA 1
ATOM 682 C C . VAL A 1 91 ? 6.027 7.830 12.734 1.00 98.88 91 VAL A C 1
ATOM 684 O O . VAL A 1 91 ? 6.455 8.881 12.255 1.00 98.88 91 VAL A O 1
ATOM 687 N N . ASP A 1 92 ? 6.763 6.725 12.824 1.00 98.88 92 ASP A N 1
ATOM 688 C CA . ASP A 1 92 ? 8.095 6.529 12.241 1.00 98.88 92 ASP A CA 1
ATOM 689 C C . ASP A 1 92 ? 8.048 5.339 11.276 1.00 98.88 92 ASP A C 1
ATOM 691 O O . ASP A 1 92 ? 7.636 4.240 11.656 1.00 98.88 92 ASP A O 1
ATOM 695 N N . VAL A 1 93 ? 8.437 5.565 10.021 1.00 98.81 93 VAL A N 1
ATOM 696 C CA . VAL A 1 93 ? 8.447 4.555 8.960 1.00 98.81 93 VAL A CA 1
ATOM 697 C C . VAL A 1 93 ? 9.820 4.472 8.307 1.00 98.81 93 VAL A C 1
ATOM 699 O O . VAL A 1 93 ? 10.400 5.485 7.917 1.00 98.81 93 VAL A O 1
ATOM 702 N N . SER A 1 94 ? 10.288 3.248 8.067 1.00 98.75 94 SER A N 1
ATOM 703 C CA . SER A 1 94 ? 11.406 2.930 7.179 1.00 98.75 94 SER A CA 1
ATOM 704 C C . SER A 1 94 ? 11.025 1.776 6.253 1.00 98.75 94 SER A C 1
ATOM 706 O O . SER A 1 94 ? 10.526 0.755 6.715 1.00 98.75 94 SER A O 1
ATOM 708 N N . ILE A 1 95 ? 11.308 1.913 4.957 1.00 98.75 95 ILE A N 1
ATOM 709 C CA . ILE A 1 95 ? 11.150 0.843 3.963 1.00 98.75 95 ILE A CA 1
ATOM 710 C C . ILE A 1 95 ? 12.423 0.686 3.127 1.00 98.75 95 ILE A C 1
ATOM 712 O O . ILE A 1 95 ? 12.939 1.672 2.599 1.00 98.75 95 ILE A O 1
ATOM 716 N N . GLY A 1 96 ? 12.898 -0.551 2.976 1.00 98.44 96 GLY A N 1
ATOM 717 C CA . GLY A 1 96 ? 13.887 -0.965 1.979 1.00 98.44 96 GLY A CA 1
ATOM 718 C C . GLY A 1 96 ? 13.225 -1.722 0.825 1.00 98.44 96 GLY A C 1
ATOM 719 O O . GLY A 1 96 ? 12.569 -2.736 1.057 1.00 98.44 96 GLY A O 1
ATOM 720 N N . LEU A 1 97 ? 13.391 -1.239 -0.414 1.00 98.19 97 LEU A N 1
ATOM 721 C CA . LEU A 1 97 ? 12.765 -1.850 -1.601 1.00 98.19 97 LEU A CA 1
ATOM 722 C C . LEU A 1 97 ? 13.449 -3.141 -2.062 1.00 98.19 97 LEU A C 1
ATOM 724 O O . LEU A 1 97 ? 12.807 -3.972 -2.695 1.00 98.19 97 LEU A O 1
ATOM 728 N N . ASP A 1 98 ? 14.740 -3.281 -1.765 1.00 96.88 98 ASP A N 1
ATOM 729 C CA . ASP A 1 98 ? 15.588 -4.423 -2.130 1.00 96.88 98 ASP A CA 1
ATOM 730 C C . ASP A 1 98 ? 15.852 -5.310 -0.904 1.00 96.88 98 ASP A C 1
ATOM 732 O O . ASP A 1 98 ? 16.995 -5.646 -0.595 1.00 96.88 98 ASP A O 1
ATOM 736 N N . GLY A 1 99 ? 14.792 -5.586 -0.143 1.00 96.62 99 GLY A N 1
ATOM 737 C CA . GLY A 1 99 ? 14.860 -6.291 1.129 1.00 96.62 99 GLY A CA 1
ATOM 738 C C . GLY A 1 99 ? 14.734 -7.807 1.004 1.00 96.62 99 GLY A C 1
ATOM 739 O O . GLY A 1 99 ? 14.859 -8.414 -0.062 1.00 96.62 99 GLY A O 1
ATOM 740 N N . THR A 1 100 ? 14.458 -8.423 2.148 1.00 97.44 100 THR A N 1
ATOM 741 C CA . THR A 1 100 ? 14.218 -9.866 2.289 1.00 97.44 100 THR A CA 1
ATOM 742 C C . THR A 1 100 ? 12.812 -10.186 2.791 1.00 97.44 100 THR A C 1
ATOM 744 O O . THR A 1 100 ? 12.435 -11.355 2.831 1.00 97.44 100 THR A O 1
ATOM 747 N N . GLY A 1 101 ? 12.019 -9.155 3.101 1.00 97.69 101 GLY A N 1
ATOM 748 C CA . GLY A 1 101 ? 10.661 -9.288 3.621 1.00 97.69 101 GLY A CA 1
ATOM 749 C C . GLY A 1 101 ? 10.582 -9.200 5.143 1.00 97.69 101 GLY A C 1
ATOM 750 O O . GLY A 1 101 ? 9.615 -9.690 5.717 1.00 97.69 101 GLY A O 1
ATOM 751 N N . ASN A 1 102 ? 11.587 -8.613 5.803 1.00 98.38 102 ASN A N 1
ATOM 752 C CA . ASN A 1 102 ? 11.557 -8.432 7.253 1.00 98.38 102 ASN A CA 1
ATOM 753 C C . ASN A 1 102 ? 10.498 -7.394 7.637 1.00 98.38 102 ASN A C 1
ATOM 755 O O . ASN A 1 102 ? 10.473 -6.303 7.071 1.00 98.38 102 ASN A O 1
ATOM 759 N N . CYS A 1 103 ? 9.673 -7.701 8.636 1.00 98.56 103 CYS A N 1
ATOM 760 C CA . CYS A 1 103 ? 8.642 -6.796 9.132 1.00 98.56 103 CYS A CA 1
ATOM 761 C C . CYS A 1 103 ? 8.823 -6.531 10.632 1.00 98.56 103 CYS A C 1
ATOM 763 O O . CYS A 1 103 ? 8.840 -7.464 11.432 1.00 98.56 103 CYS A O 1
ATOM 765 N N . ASP A 1 104 ? 8.938 -5.258 11.007 1.00 98.62 104 ASP A N 1
ATOM 766 C CA . ASP A 1 104 ? 8.891 -4.777 12.389 1.00 98.62 104 ASP A CA 1
ATOM 767 C C . ASP A 1 104 ? 7.841 -3.659 12.510 1.00 98.62 104 ASP A C 1
ATOM 769 O O . ASP A 1 104 ? 8.156 -2.466 12.562 1.00 98.62 104 ASP A O 1
ATOM 773 N N . CYS A 1 105 ? 6.565 -4.048 12.492 1.00 98.56 105 CYS A N 1
ATOM 774 C CA . CYS A 1 105 ? 5.433 -3.127 12.583 1.00 98.56 105 CYS A CA 1
ATOM 775 C C . CYS A 1 105 ? 4.753 -3.210 13.953 1.00 98.56 105 CYS A C 1
ATOM 777 O O . CYS A 1 105 ? 4.453 -4.293 14.443 1.00 98.56 105 CYS A O 1
ATOM 779 N N . ASP A 1 106 ? 4.533 -2.049 14.560 1.00 98.75 106 ASP A N 1
ATOM 780 C CA . ASP A 1 106 ? 3.746 -1.860 15.776 1.00 98.75 106 ASP A CA 1
ATOM 781 C C . ASP A 1 106 ? 2.973 -0.548 15.622 1.00 98.75 106 ASP A C 1
ATOM 783 O O . ASP A 1 106 ? 3.504 0.543 15.861 1.00 98.75 106 ASP A O 1
ATOM 787 N N . THR A 1 107 ? 1.752 -0.648 15.096 1.00 98.75 107 THR A N 1
ATOM 788 C CA . THR A 1 107 ? 0.887 0.511 14.837 1.00 98.75 107 THR A CA 1
ATOM 789 C C . THR A 1 107 ? -0.094 0.793 15.971 1.00 98.75 107 THR A C 1
ATOM 791 O O . THR A 1 107 ? -0.773 1.816 15.948 1.00 98.75 107 THR A O 1
ATOM 794 N N . GLY A 1 108 ? -0.216 -0.122 16.936 1.00 98.12 108 GLY A N 1
ATOM 795 C CA . GLY A 1 108 ? -1.318 -0.140 17.898 1.00 98.12 108 GLY A CA 1
ATOM 796 C C . GLY A 1 108 ? -2.635 -0.699 17.338 1.00 98.12 108 GLY A C 1
ATOM 797 O O . GLY A 1 108 ? -3.603 -0.798 18.091 1.00 98.12 108 GLY A O 1
ATOM 798 N N . ILE A 1 109 ? -2.680 -1.103 16.059 1.00 98.62 109 ILE A N 1
ATOM 799 C CA . ILE A 1 109 ? -3.841 -1.714 15.395 1.00 98.62 109 ILE A CA 1
ATOM 800 C C . ILE A 1 109 ? -3.445 -3.123 14.907 1.00 98.62 109 ILE A C 1
ATOM 802 O O . ILE A 1 109 ? -2.940 -3.274 13.792 1.00 98.62 109 ILE A O 1
ATOM 806 N N . PRO A 1 110 ? -3.733 -4.196 15.673 1.00 98.62 110 PRO A N 1
ATOM 807 C CA . PRO A 1 110 ? -3.180 -5.528 15.398 1.00 98.62 110 PRO A CA 1
ATOM 808 C C . PRO A 1 110 ? -3.507 -6.104 14.014 1.00 98.62 110 PRO A C 1
ATOM 810 O O . PRO A 1 110 ? -2.704 -6.822 13.422 1.00 98.62 110 PRO A O 1
ATOM 813 N N . PHE A 1 111 ? -4.694 -5.809 13.476 1.00 98.81 111 PHE A N 1
ATOM 814 C CA . PHE A 1 111 ? -5.058 -6.280 12.138 1.00 98.81 111 PHE A CA 1
ATOM 815 C C . PHE A 1 111 ? -4.298 -5.526 11.038 1.00 98.81 111 PHE A C 1
ATOM 817 O O . PHE A 1 111 ? -3.919 -6.133 10.040 1.00 98.81 111 PHE A O 1
ATOM 824 N N . LEU A 1 112 ? -4.030 -4.229 11.225 1.00 98.88 112 LEU A N 1
ATOM 825 C CA . LEU A 1 112 ? -3.201 -3.458 10.301 1.00 98.88 112 LEU A CA 1
ATOM 826 C C . LEU A 1 112 ? -1.752 -3.957 10.334 1.00 98.88 112 LEU A C 1
ATOM 828 O O . LEU A 1 112 ? -1.157 -4.115 9.272 1.00 98.88 112 LEU A O 1
ATOM 832 N N . ASP A 1 113 ? -1.219 -4.291 11.512 1.00 98.88 113 ASP A N 1
ATOM 833 C CA . ASP A 1 113 ? 0.118 -4.889 11.647 1.00 98.88 113 ASP A CA 1
ATOM 834 C C . ASP A 1 113 ? 0.229 -6.199 10.848 1.00 98.88 113 ASP A C 1
ATOM 836 O O . ASP A 1 113 ? 1.170 -6.383 10.074 1.00 98.88 113 ASP A O 1
ATOM 840 N N . HIS A 1 114 ? -0.786 -7.067 10.947 1.00 98.81 114 HIS A N 1
ATOM 841 C CA . HIS A 1 114 ? -0.880 -8.293 10.142 1.00 98.81 114 HIS A CA 1
ATOM 842 C C . HIS A 1 114 ? -0.902 -8.002 8.632 1.00 98.81 114 HIS A C 1
ATOM 844 O O . HIS A 1 114 ? -0.245 -8.689 7.849 1.00 98.81 114 HIS A O 1
ATOM 850 N N . MET A 1 115 ? -1.617 -6.961 8.200 1.00 98.88 115 MET A N 1
ATOM 851 C CA . MET A 1 115 ? -1.663 -6.550 6.791 1.00 98.88 115 MET A CA 1
ATOM 852 C C . MET A 1 115 ? -0.336 -5.964 6.286 1.00 98.88 115 MET A C 1
ATOM 854 O O . MET A 1 115 ? 0.065 -6.231 5.150 1.00 98.88 115 MET A O 1
ATOM 858 N N . LEU A 1 116 ? 0.373 -5.197 7.116 1.00 98.88 116 LEU A N 1
ATOM 859 C CA . LEU A 1 116 ? 1.698 -4.657 6.798 1.00 98.88 116 LEU A CA 1
ATOM 860 C C . LEU A 1 116 ? 2.746 -5.772 6.676 1.00 98.88 116 LEU A C 1
ATOM 862 O O . LEU A 1 116 ? 3.586 -5.722 5.775 1.00 98.88 116 LEU A O 1
ATOM 866 N N . ASP A 1 117 ? 2.637 -6.824 7.491 1.00 98.88 117 ASP A N 1
ATOM 867 C CA . ASP A 1 117 ? 3.450 -8.035 7.347 1.00 98.88 117 ASP A CA 1
ATOM 868 C C . ASP A 1 117 ? 3.241 -8.722 5.988 1.00 98.88 117 ASP A C 1
ATOM 870 O O . ASP A 1 117 ? 4.206 -9.139 5.343 1.00 98.88 117 ASP A O 1
ATOM 874 N N . GLN A 1 118 ? 2.007 -8.740 5.466 1.00 98.88 118 GLN A N 1
ATOM 875 C CA . GLN A 1 118 ? 1.757 -9.271 4.121 1.00 98.88 118 GLN A CA 1
ATOM 876 C C . GLN A 1 118 ? 2.445 -8.438 3.032 1.00 98.88 118 GLN A C 1
ATOM 878 O O . GLN A 1 118 ? 2.924 -9.000 2.041 1.00 98.88 118 GLN A O 1
ATOM 883 N N . ILE A 1 119 ? 2.527 -7.113 3.208 1.00 98.88 119 ILE A N 1
ATOM 884 C CA . ILE A 1 119 ? 3.259 -6.229 2.289 1.00 98.88 119 ILE A CA 1
ATOM 885 C C . ILE A 1 119 ? 4.750 -6.553 2.305 1.00 98.88 119 ILE A C 1
ATOM 887 O O . ILE A 1 119 ? 5.337 -6.734 1.236 1.00 98.88 119 ILE A O 1
ATOM 891 N N . ALA A 1 120 ? 5.349 -6.658 3.491 1.00 98.75 120 ALA A N 1
ATOM 892 C CA . ALA A 1 120 ? 6.759 -6.994 3.648 1.00 98.75 120 ALA A CA 1
ATOM 893 C C . ALA A 1 120 ? 7.071 -8.375 3.049 1.00 98.75 120 ALA A C 1
ATOM 895 O O . ALA A 1 120 ? 7.846 -8.486 2.095 1.00 98.75 120 ALA A O 1
ATOM 896 N N . SER A 1 121 ? 6.378 -9.413 3.519 1.00 98.69 121 SER A N 1
ATOM 897 C CA . SER A 1 121 ? 6.622 -10.812 3.160 1.00 98.69 121 SER A CA 1
ATOM 898 C C . SER A 1 121 ? 6.443 -11.094 1.666 1.00 98.69 121 SER A C 1
ATOM 900 O O . SER A 1 121 ? 7.274 -11.752 1.033 1.00 98.69 121 SER A O 1
ATOM 902 N N . HIS A 1 122 ? 5.370 -10.592 1.048 1.00 98.75 122 HIS A N 1
ATOM 903 C CA . HIS A 1 122 ? 5.102 -10.867 -0.367 1.00 98.75 122 HIS A CA 1
ATOM 904 C C . HIS A 1 122 ? 5.775 -9.870 -1.317 1.00 98.75 122 HIS A C 1
ATOM 906 O O . HIS A 1 122 ? 6.054 -10.219 -2.472 1.00 98.75 122 HIS A O 1
ATOM 912 N N . GLY A 1 123 ? 6.080 -8.665 -0.839 1.00 98.56 123 GLY A N 1
ATOM 913 C CA . GLY A 1 123 ? 6.835 -7.659 -1.576 1.00 98.56 123 GLY A CA 1
ATOM 914 C C . GLY A 1 123 ? 8.351 -7.853 -1.517 1.00 98.56 123 GLY A C 1
ATOM 915 O O . GLY A 1 123 ? 9.049 -7.336 -2.382 1.00 98.56 123 GLY A O 1
ATOM 916 N N . LEU A 1 124 ? 8.848 -8.647 -0.559 1.00 98.56 124 LEU A N 1
ATOM 917 C CA . LEU A 1 124 ? 10.259 -8.682 -0.143 1.00 98.56 124 LEU A CA 1
ATOM 918 C C . LEU A 1 124 ? 10.777 -7.300 0.273 1.00 98.56 124 LEU A C 1
ATOM 920 O O . LEU A 1 124 ? 11.924 -6.939 0.019 1.00 98.56 124 LEU A O 1
ATOM 924 N N . PHE A 1 125 ? 9.913 -6.519 0.914 1.00 98.62 125 PHE A N 1
ATOM 925 C CA . PHE A 1 125 ? 10.283 -5.224 1.462 1.00 98.62 125 PHE A CA 1
ATOM 926 C C . PHE A 1 125 ? 10.701 -5.393 2.913 1.00 98.62 125 PHE A C 1
ATOM 928 O O . PHE A 1 125 ? 9.997 -6.044 3.678 1.00 98.62 125 PHE A O 1
ATOM 935 N N . ASP A 1 126 ? 11.814 -4.777 3.294 1.00 98.75 126 ASP A N 1
ATOM 936 C CA . ASP A 1 126 ? 12.156 -4.662 4.709 1.00 98.75 126 ASP A CA 1
ATOM 937 C C . ASP A 1 126 ? 11.428 -3.436 5.264 1.00 98.75 126 ASP A C 1
ATOM 939 O O . ASP A 1 126 ? 11.732 -2.304 4.877 1.00 98.75 126 ASP A O 1
ATOM 943 N N . LEU A 1 127 ? 10.427 -3.663 6.112 1.00 98.75 127 LEU A N 1
ATOM 944 C CA . LEU A 1 127 ? 9.475 -2.661 6.576 1.00 98.75 127 LEU A CA 1
ATOM 945 C C . LEU A 1 127 ? 9.530 -2.526 8.098 1.00 98.75 127 LEU A C 1
ATOM 947 O O . LEU A 1 127 ? 9.364 -3.498 8.826 1.00 98.75 127 LEU A O 1
ATOM 951 N N . SER A 1 128 ? 9.717 -1.300 8.575 1.00 98.81 128 SER A N 1
ATOM 952 C CA . SER A 1 128 ? 9.625 -0.943 9.990 1.00 98.81 128 SER A CA 1
ATOM 953 C C . SER A 1 128 ? 8.641 0.206 10.134 1.00 98.81 128 SER A C 1
ATOM 955 O O . SER A 1 128 ? 8.840 1.253 9.516 1.00 98.81 128 SER A O 1
ATOM 957 N N . ILE A 1 129 ? 7.606 0.030 10.953 1.00 98.81 129 ILE A N 1
ATOM 958 C CA . ILE A 1 129 ? 6.602 1.062 11.239 1.00 98.81 129 ILE A CA 1
ATOM 959 C C . ILE A 1 129 ? 6.337 1.074 12.737 1.00 98.81 129 ILE A C 1
ATOM 961 O O . ILE A 1 129 ? 5.932 0.062 13.299 1.00 98.81 129 ILE A O 1
ATOM 965 N N . LYS A 1 130 ? 6.529 2.223 13.381 1.00 98.88 130 LYS A N 1
ATOM 966 C CA . LYS A 1 130 ? 6.149 2.445 14.778 1.00 98.88 130 LYS A CA 1
ATOM 967 C C . LYS A 1 130 ? 5.153 3.588 14.832 1.00 98.88 130 LYS A C 1
ATOM 969 O O . LYS A 1 130 ? 5.470 4.684 14.369 1.00 98.88 130 LYS A O 1
ATOM 974 N N . ALA A 1 131 ? 3.969 3.340 15.382 1.00 98.69 131 ALA A N 1
ATOM 975 C CA . ALA A 1 131 ? 2.958 4.368 15.561 1.00 98.69 131 ALA A CA 1
ATOM 976 C C . ALA A 1 131 ? 2.391 4.372 16.980 1.00 98.69 131 ALA A C 1
ATOM 978 O O . ALA A 1 131 ? 2.143 3.334 17.584 1.00 98.69 131 ALA A O 1
ATOM 979 N N . VAL A 1 132 ? 2.167 5.575 17.499 1.00 98.62 132 VAL A N 1
ATOM 980 C CA . VAL A 1 132 ? 1.371 5.813 18.702 1.00 98.62 132 VAL A CA 1
ATOM 981 C C . VAL A 1 132 ? 0.329 6.850 18.333 1.00 98.62 132 VAL A C 1
ATOM 983 O O . VAL A 1 132 ? 0.693 7.963 17.950 1.00 98.62 132 VAL A O 1
ATOM 986 N N . GLY A 1 133 ? -0.944 6.497 18.454 1.00 97.69 133 GLY A N 1
ATOM 987 C CA . GLY A 1 133 ? -2.049 7.397 18.155 1.00 97.69 133 GLY A CA 1
ATOM 988 C C . GLY A 1 133 ? -3.190 7.300 19.156 1.00 97.69 133 GLY A C 1
ATOM 989 O O . GLY A 1 133 ? -3.127 6.585 20.157 1.00 97.69 133 GLY A O 1
ATOM 990 N N . ASP A 1 134 ? -4.239 8.056 18.891 1.00 97.44 134 ASP A N 1
ATOM 991 C CA . ASP A 1 134 ? -5.432 8.208 19.712 1.00 97.44 134 ASP A CA 1
ATOM 992 C C . ASP A 1 134 ? -6.482 7.106 19.475 1.00 97.44 134 ASP A C 1
ATOM 994 O O . ASP A 1 134 ? -7.676 7.379 19.450 1.00 97.44 134 ASP A O 1
ATOM 998 N N . THR A 1 135 ? -6.059 5.834 19.431 1.00 96.88 135 THR A N 1
ATOM 999 C CA . THR A 1 135 ? -6.923 4.651 19.176 1.00 96.88 135 THR A CA 1
ATOM 1000 C C . THR A 1 135 ? -8.078 4.453 20.169 1.00 96.88 135 THR A C 1
ATOM 1002 O O . THR A 1 135 ? -8.994 3.668 19.937 1.00 96.88 135 THR A O 1
ATOM 1005 N N . HIS A 1 136 ? -8.066 5.181 21.288 1.00 96.44 136 HIS A N 1
ATOM 1006 C CA . HIS A 1 136 ? -9.173 5.248 22.243 1.00 96.44 136 HIS A CA 1
ATOM 1007 C C . HIS A 1 136 ? -10.370 6.077 21.738 1.00 96.44 136 HIS A C 1
ATOM 1009 O O . HIS A 1 136 ? -11.455 5.959 22.307 1.00 96.44 136 HIS A O 1
ATOM 1015 N N . ILE A 1 137 ? -10.172 6.922 20.720 1.00 96.88 137 ILE A N 1
ATOM 1016 C CA . ILE A 1 137 ? -11.229 7.621 19.982 1.00 96.88 137 ILE A CA 1
ATOM 1017 C C . ILE A 1 137 ? -11.745 6.674 18.896 1.00 96.88 137 ILE A C 1
ATOM 1019 O O . ILE A 1 137 ? -12.876 6.198 18.986 1.00 96.88 137 ILE A O 1
ATOM 1023 N N . ASP A 1 138 ? -10.889 6.368 17.921 1.00 96.62 138 ASP A N 1
ATOM 1024 C CA . ASP A 1 138 ? -11.035 5.305 16.931 1.00 96.62 138 ASP A CA 1
ATOM 1025 C C . ASP A 1 138 ? -9.681 5.013 16.246 1.00 96.62 138 ASP A C 1
ATOM 1027 O O . ASP A 1 138 ? -8.668 5.657 16.512 1.00 96.62 138 ASP A O 1
ATOM 1031 N N . ASP A 1 139 ? -9.659 4.033 15.342 1.00 98.31 139 ASP A N 1
ATOM 1032 C CA . ASP A 1 139 ? -8.458 3.649 14.590 1.00 98.31 139 ASP A CA 1
ATOM 1033 C C . ASP A 1 139 ? -8.135 4.603 13.416 1.00 98.31 139 ASP A C 1
ATOM 1035 O O . ASP A 1 139 ? -7.125 4.412 12.731 1.00 98.31 139 ASP A O 1
ATOM 1039 N N . HIS A 1 140 ? -8.979 5.607 13.135 1.00 98.69 140 HIS A N 1
ATOM 1040 C CA . HIS A 1 140 ? -8.961 6.364 11.881 1.00 98.69 140 HIS A CA 1
ATOM 1041 C C . HIS A 1 140 ? -7.668 7.151 11.700 1.00 98.69 140 HIS A C 1
ATOM 1043 O O . HIS A 1 140 ? -6.964 6.941 10.708 1.00 98.69 140 HIS A O 1
ATOM 1049 N N . HIS A 1 141 ? -7.332 8.020 12.659 1.00 98.69 141 HIS A N 1
ATOM 1050 C CA . HIS A 1 141 ? -6.149 8.877 12.557 1.00 98.69 141 HIS A CA 1
ATOM 1051 C C . HIS A 1 141 ? -4.868 8.042 12.482 1.00 98.69 141 HIS A C 1
ATOM 1053 O O . HIS A 1 141 ? -3.995 8.306 11.658 1.00 98.69 141 HIS A O 1
ATOM 1059 N N . THR A 1 142 ? -4.774 6.985 13.295 1.00 98.81 142 THR A N 1
ATOM 1060 C CA . THR A 1 142 ? -3.608 6.090 13.302 1.00 98.81 142 THR A CA 1
ATOM 1061 C C . THR A 1 142 ? -3.453 5.375 11.957 1.00 98.81 142 THR A C 1
ATOM 1063 O O . THR A 1 142 ? -2.367 5.387 11.378 1.00 98.81 142 THR A O 1
ATOM 1066 N N . ASN A 1 143 ? -4.534 4.813 11.410 1.00 98.88 143 ASN A N 1
ATOM 1067 C CA . ASN A 1 143 ? -4.525 4.152 10.106 1.00 98.88 143 ASN A CA 1
ATOM 1068 C C . ASN A 1 143 ? -4.147 5.108 8.961 1.00 98.88 143 ASN A C 1
ATOM 1070 O O . ASN A 1 143 ? -3.306 4.775 8.121 1.00 98.88 143 ASN A O 1
ATOM 1074 N N . GLU A 1 144 ? -4.764 6.292 8.921 1.00 98.88 144 GLU A N 1
ATOM 1075 C CA . GLU A 1 144 ? -4.486 7.310 7.908 1.00 98.88 144 GLU A CA 1
ATOM 1076 C C . GLU A 1 144 ? -3.027 7.768 7.967 1.00 98.88 144 GLU A C 1
ATOM 1078 O O . GLU A 1 144 ? -2.332 7.775 6.948 1.00 98.88 144 GLU A O 1
ATOM 1083 N N . ASP A 1 145 ? -2.542 8.125 9.153 1.00 98.81 145 ASP A N 1
ATOM 1084 C CA . ASP A 1 145 ? -1.223 8.723 9.313 1.00 98.81 145 ASP A CA 1
ATOM 1085 C C . ASP A 1 145 ? -0.093 7.719 9.074 1.00 98.81 145 ASP A C 1
ATOM 1087 O O . ASP A 1 145 ? 0.939 8.087 8.498 1.00 98.81 145 ASP A O 1
ATOM 1091 N N . VAL A 1 146 ? -0.311 6.442 9.414 1.00 98.94 146 VAL A N 1
ATOM 1092 C CA . VAL A 1 146 ? 0.563 5.335 9.003 1.00 98.94 146 VAL A CA 1
ATOM 1093 C C . VAL A 1 146 ? 0.633 5.247 7.481 1.00 98.94 146 VAL A C 1
ATOM 1095 O O . VAL A 1 146 ? 1.731 5.218 6.922 1.00 98.94 146 VAL A O 1
ATOM 1098 N N . ALA A 1 147 ? -0.507 5.269 6.786 1.00 98.88 147 ALA A N 1
ATOM 1099 C CA . ALA A 1 147 ? -0.538 5.202 5.327 1.00 98.88 147 ALA A CA 1
ATOM 1100 C C . ALA A 1 147 ? 0.139 6.413 4.659 1.00 98.88 147 ALA A C 1
ATOM 1102 O O . ALA A 1 147 ? 0.905 6.254 3.703 1.00 98.88 147 ALA A O 1
ATOM 1103 N N . LEU A 1 148 ? -0.096 7.626 5.173 1.00 98.88 148 LEU A N 1
ATOM 1104 C CA . LEU A 1 148 ? 0.520 8.858 4.674 1.00 98.88 148 LEU A CA 1
ATOM 1105 C C . LEU A 1 148 ? 2.046 8.831 4.836 1.00 98.88 148 LEU A C 1
ATOM 1107 O O . LEU A 1 148 ? 2.773 9.147 3.882 1.00 98.88 148 LEU A O 1
ATOM 1111 N N . ALA A 1 149 ? 2.535 8.451 6.020 1.00 98.88 149 ALA A N 1
ATOM 1112 C CA . ALA A 1 149 ? 3.965 8.350 6.297 1.00 98.88 149 ALA A CA 1
ATOM 1113 C C . ALA A 1 149 ? 4.611 7.248 5.449 1.00 98.88 149 ALA A C 1
ATOM 1115 O O . ALA A 1 149 ? 5.643 7.478 4.812 1.00 98.88 149 ALA A O 1
ATOM 1116 N N . PHE A 1 150 ? 3.949 6.092 5.342 1.00 98.88 150 PHE A N 1
ATOM 1117 C CA . PHE A 1 150 ? 4.416 4.987 4.519 1.00 98.88 150 PHE A CA 1
ATOM 1118 C C . PHE A 1 150 ? 4.518 5.372 3.041 1.00 98.88 150 PHE A C 1
ATOM 1120 O O . PHE A 1 150 ? 5.556 5.148 2.417 1.00 98.88 150 PHE A O 1
ATOM 1127 N N . GLY A 1 151 ? 3.510 6.039 2.477 1.00 98.75 151 GLY A N 1
ATOM 1128 C CA . GLY A 1 151 ? 3.562 6.471 1.080 1.00 98.75 151 GLY A CA 1
ATOM 1129 C C . GLY A 1 151 ? 4.669 7.497 0.821 1.00 98.75 151 GLY A C 1
ATOM 1130 O O . GLY A 1 151 ? 5.334 7.434 -0.214 1.00 98.75 151 GLY A O 1
ATOM 1131 N N . THR A 1 152 ? 4.944 8.387 1.780 1.00 98.75 152 THR A N 1
ATOM 1132 C CA . THR A 1 152 ? 6.073 9.329 1.699 1.00 98.75 152 THR A CA 1
ATOM 1133 C C . THR A 1 152 ? 7.417 8.601 1.736 1.00 98.75 152 THR A C 1
ATOM 1135 O O . THR A 1 152 ? 8.281 8.873 0.898 1.00 98.75 152 THR A O 1
ATOM 1138 N N . ALA A 1 153 ? 7.593 7.649 2.657 1.00 98.69 153 ALA A N 1
ATOM 1139 C CA . ALA A 1 153 ? 8.795 6.824 2.733 1.00 98.69 153 ALA A CA 1
ATOM 1140 C C . ALA A 1 153 ? 8.992 6.017 1.438 1.00 98.69 153 ALA A C 1
ATOM 1142 O O . ALA A 1 153 ? 10.079 6.027 0.866 1.00 98.69 153 ALA A O 1
ATOM 1143 N N . LEU A 1 154 ? 7.927 5.420 0.899 1.00 98.56 154 LEU A N 1
ATOM 1144 C CA . LEU A 1 154 ? 7.949 4.701 -0.373 1.00 98.56 154 LEU A CA 1
ATOM 1145 C C . LEU A 1 154 ? 8.380 5.607 -1.538 1.00 98.56 154 LEU A C 1
ATOM 1147 O O . LEU A 1 154 ? 9.268 5.239 -2.305 1.00 98.56 154 LEU A O 1
ATOM 1151 N N . ALA A 1 155 ? 7.816 6.813 -1.660 1.00 97.88 155 ALA A N 1
ATOM 1152 C CA . ALA A 1 155 ? 8.224 7.766 -2.696 1.00 97.88 155 ALA A CA 1
ATOM 1153 C C . ALA A 1 155 ? 9.714 8.131 -2.599 1.00 97.88 155 ALA A C 1
ATOM 1155 O O . ALA A 1 155 ? 10.392 8.209 -3.625 1.00 97.88 155 ALA A O 1
ATOM 1156 N N . ARG A 1 156 ? 10.231 8.319 -1.377 1.00 97.62 156 ARG A N 1
ATOM 1157 C CA . ARG A 1 156 ? 11.659 8.579 -1.136 1.00 97.62 156 ARG A CA 1
ATOM 1158 C C . ARG A 1 156 ? 12.524 7.389 -1.543 1.00 97.62 156 ARG A C 1
ATOM 1160 O O . ARG A 1 156 ? 13.526 7.595 -2.219 1.00 97.62 156 ARG A O 1
ATOM 1167 N N . ALA A 1 157 ? 12.108 6.170 -1.200 1.00 97.56 157 ALA A N 1
ATOM 1168 C CA . ALA A 1 157 ? 12.832 4.947 -1.536 1.00 97.56 157 ALA A CA 1
ATOM 1169 C C . ALA A 1 157 ? 12.903 4.706 -3.055 1.00 97.56 157 ALA A C 1
ATOM 1171 O O . ALA A 1 157 ? 13.934 4.288 -3.575 1.00 97.56 157 ALA A O 1
ATOM 1172 N N . ILE A 1 158 ? 11.820 5.005 -3.785 1.00 95.88 158 ILE A N 1
ATOM 1173 C CA . ILE A 1 158 ? 11.772 4.868 -5.250 1.00 95.88 158 ILE A CA 1
ATOM 1174 C C . ILE A 1 158 ? 12.622 5.953 -5.943 1.00 95.88 158 ILE A C 1
ATOM 1176 O O . ILE A 1 158 ? 13.156 5.740 -7.036 1.00 95.88 158 ILE A O 1
ATOM 1180 N N . GLY A 1 159 ? 12.743 7.136 -5.336 1.00 93.88 159 GLY A N 1
ATOM 1181 C CA . GLY A 1 159 ? 13.551 8.233 -5.856 1.00 93.88 159 GLY A CA 1
ATOM 1182 C C . GLY A 1 159 ? 13.037 8.775 -7.194 1.00 93.88 159 GLY A C 1
ATOM 1183 O O . GLY A 1 159 ? 11.857 9.084 -7.362 1.00 93.88 159 GLY A O 1
ATOM 1184 N N . ASN A 1 160 ? 13.933 8.900 -8.176 1.00 91.38 160 ASN A N 1
ATOM 1185 C CA . ASN A 1 160 ? 13.634 9.496 -9.485 1.00 91.38 160 ASN A CA 1
ATOM 1186 C C . ASN A 1 160 ? 12.847 8.577 -10.443 1.00 91.38 160 ASN A C 1
ATOM 1188 O O . ASN A 1 160 ? 12.587 8.976 -11.581 1.00 91.38 160 ASN A O 1
ATOM 1192 N N . ARG A 1 161 ? 12.494 7.356 -10.007 1.00 91.88 161 ARG A N 1
ATOM 1193 C CA . ARG A 1 16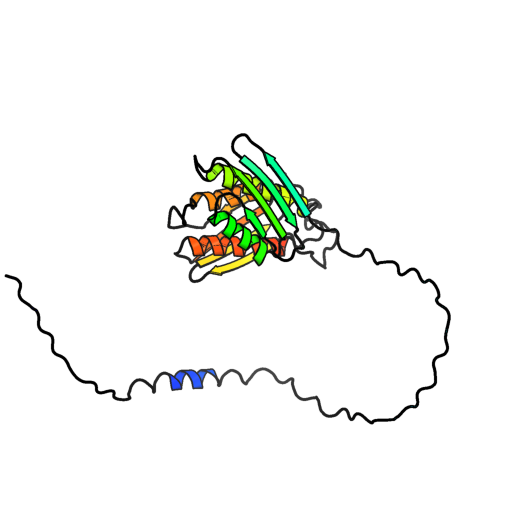1 ? 11.732 6.361 -10.789 1.00 91.88 161 ARG A CA 1
ATOM 1194 C C . ARG A 1 161 ? 12.400 5.978 -12.112 1.00 91.88 161 ARG A C 1
ATOM 1196 O O . ARG A 1 161 ? 11.728 5.559 -13.054 1.00 91.88 161 ARG A O 1
ATOM 1203 N N . SER A 1 162 ? 13.714 6.153 -12.216 1.00 90.75 162 SER A N 1
ATOM 1204 C CA . SER A 1 162 ? 14.483 5.706 -13.375 1.00 90.75 162 SER A CA 1
ATOM 1205 C C . SER A 1 162 ? 14.816 4.221 -13.258 1.00 90.75 162 SER A C 1
ATOM 1207 O O . SER A 1 162 ? 15.014 3.704 -12.163 1.00 90.75 162 SER A O 1
ATOM 1209 N N . GLY A 1 163 ? 14.865 3.522 -14.392 1.00 92.25 163 GLY A N 1
ATOM 1210 C CA . GLY A 1 163 ? 15.356 2.145 -14.442 1.00 92.25 163 GLY A CA 1
ATOM 1211 C C . GLY A 1 163 ? 14.446 1.078 -13.837 1.00 92.25 163 GLY A C 1
ATOM 1212 O O . GLY A 1 163 ? 14.869 -0.068 -13.792 1.00 92.25 163 GLY A O 1
ATOM 1213 N N . ILE A 1 164 ? 13.229 1.417 -13.410 1.00 96.25 164 ILE A N 1
ATOM 1214 C CA . ILE A 1 164 ? 12.241 0.467 -12.878 1.00 96.25 164 ILE A CA 1
ATOM 1215 C C . ILE A 1 164 ? 11.222 0.055 -13.946 1.00 96.25 164 ILE A C 1
ATOM 1217 O O . ILE A 1 164 ? 11.013 0.777 -14.929 1.00 96.25 164 ILE A O 1
ATOM 1221 N N . HIS A 1 165 ? 10.523 -1.057 -13.720 1.00 97.56 165 HIS A N 1
ATOM 1222 C CA . HIS A 1 165 ? 9.397 -1.477 -14.560 1.00 97.56 165 HIS A CA 1
ATOM 1223 C C . HIS A 1 165 ? 8.238 -0.476 -14.581 1.00 97.56 165 HIS A C 1
ATOM 1225 O O . HIS A 1 165 ? 7.518 -0.407 -15.583 1.00 97.56 165 HIS A O 1
ATOM 1231 N N . ARG A 1 166 ? 8.076 0.322 -13.513 1.00 97.69 166 ARG A N 1
ATOM 1232 C CA . ARG A 1 166 ? 7.029 1.342 -13.298 1.00 97.69 166 ARG A CA 1
ATOM 1233 C C . ARG A 1 166 ? 5.622 0.776 -13.119 1.00 97.69 166 ARG A C 1
ATOM 1235 O O . ARG A 1 166 ? 4.873 1.309 -12.302 1.00 97.69 166 ARG A O 1
ATOM 1242 N N . TYR A 1 167 ? 5.274 -0.253 -13.879 1.00 98.62 167 TYR A N 1
ATOM 1243 C CA . TYR A 1 167 ? 3.990 -0.930 -13.830 1.00 98.62 167 TYR A CA 1
ATOM 1244 C C . TYR A 1 167 ? 4.117 -2.272 -13.126 1.00 98.62 167 TYR A C 1
ATOM 1246 O O . TYR A 1 167 ? 5.086 -2.999 -13.342 1.00 98.62 167 TYR A O 1
ATOM 1254 N N . GLY A 1 168 ? 3.102 -2.608 -12.343 1.00 98.75 168 GLY A N 1
ATOM 1255 C CA . GLY A 1 168 ? 2.934 -3.937 -11.781 1.00 98.75 168 GLY A CA 1
ATOM 1256 C C . GLY A 1 168 ? 1.475 -4.351 -11.815 1.00 98.75 168 GLY A C 1
ATOM 1257 O O . GLY A 1 168 ? 0.588 -3.507 -11.690 1.00 98.75 168 GLY A O 1
ATOM 1258 N N . ASP A 1 169 ? 1.238 -5.638 -12.020 1.00 98.75 169 ASP A N 1
ATOM 1259 C CA . ASP A 1 169 ? -0.091 -6.215 -12.183 1.00 98.75 169 ASP A CA 1
ATOM 1260 C C . ASP A 1 169 ? -0.102 -7.627 -11.600 1.00 98.75 169 ASP A C 1
ATOM 1262 O O . ASP A 1 169 ? 0.673 -8.491 -12.018 1.00 98.75 169 ASP A O 1
ATOM 1266 N N . PHE A 1 170 ? -0.948 -7.853 -10.595 1.00 98.81 170 PHE A N 1
ATOM 1267 C CA . PHE A 1 170 ? -1.001 -9.138 -9.916 1.00 98.81 170 PHE A CA 1
ATOM 1268 C C . PHE A 1 170 ? -2.392 -9.444 -9.357 1.00 98.81 170 PHE A C 1
ATOM 1270 O O . PHE A 1 170 ? -3.080 -8.575 -8.821 1.00 98.81 170 PHE A O 1
ATOM 1277 N N . SER A 1 171 ? -2.794 -10.713 -9.445 1.00 98.81 171 SER A N 1
ATOM 1278 C CA . SER A 1 171 ? -4.003 -11.234 -8.798 1.00 98.81 171 SER A CA 1
ATOM 1279 C C . SER A 1 171 ? -3.634 -12.276 -7.756 1.00 98.81 171 SER A C 1
ATOM 1281 O O . SER A 1 171 ? -2.822 -13.159 -8.032 1.00 98.81 171 SER A O 1
ATOM 1283 N N . VAL A 1 172 ? -4.234 -12.186 -6.571 1.00 98.75 172 VAL A N 1
ATOM 1284 C CA . VAL A 1 172 ? -4.007 -13.137 -5.477 1.00 98.75 172 VAL A CA 1
ATOM 1285 C C . VAL A 1 172 ? -5.332 -13.728 -5.025 1.00 98.75 172 VAL A C 1
ATOM 1287 O O . VAL A 1 172 ? -6.253 -12.962 -4.725 1.00 98.75 172 VAL 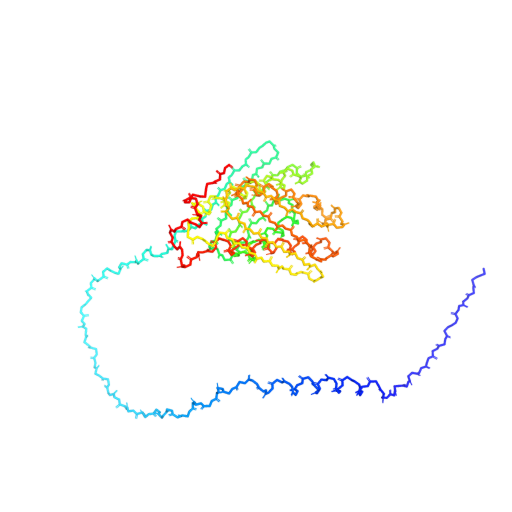A O 1
ATOM 1290 N N . PRO A 1 173 ? -5.434 -15.067 -4.951 1.00 98.75 173 PRO A N 1
ATOM 1291 C CA . PRO A 1 173 ? -6.491 -15.713 -4.206 1.00 98.75 173 PRO A CA 1
ATOM 1292 C C . PRO A 1 173 ? -6.128 -15.836 -2.722 1.00 98.75 173 PRO A C 1
ATOM 1294 O O . PRO A 1 173 ? -4.956 -15.985 -2.361 1.00 98.75 173 PRO A O 1
ATOM 1297 N N . LEU A 1 174 ? -7.144 -15.858 -1.871 1.00 98.62 174 LEU A N 1
ATOM 1298 C CA . LEU A 1 174 ? -7.054 -16.407 -0.525 1.00 98.62 174 LEU A CA 1
ATOM 1299 C C . LEU A 1 174 ? -8.358 -17.146 -0.256 1.00 98.62 174 LEU A C 1
ATOM 1301 O O . LEU A 1 174 ? -9.410 -16.526 -0.128 1.00 98.62 174 LEU A O 1
ATOM 1305 N N . ASP A 1 175 ? -8.269 -18.472 -0.246 1.00 98.56 175 ASP A N 1
ATOM 1306 C CA . ASP A 1 175 ? -9.417 -19.373 -0.267 1.00 98.56 175 ASP A CA 1
ATOM 1307 C C . ASP A 1 175 ? -10.424 -18.979 -1.362 1.00 98.56 175 ASP A C 1
ATOM 1309 O O . ASP A 1 175 ? -10.099 -19.073 -2.546 1.00 98.56 175 ASP A O 1
ATOM 1313 N N . GLU A 1 176 ? -11.632 -18.548 -1.001 1.00 98.56 176 GLU A N 1
ATOM 1314 C CA . GLU A 1 176 ? -12.669 -18.150 -1.954 1.00 98.56 176 GLU A CA 1
ATOM 1315 C C . GLU A 1 176 ? -12.531 -16.702 -2.448 1.00 98.56 176 GLU A C 1
ATOM 1317 O O . GLU A 1 176 ? -13.173 -16.321 -3.425 1.00 98.56 176 GLU A O 1
ATOM 1322 N N . ALA A 1 177 ? -11.711 -15.881 -1.789 1.00 98.81 177 ALA A N 1
ATOM 1323 C CA . ALA A 1 177 ? -11.470 -14.510 -2.210 1.00 98.81 177 ALA A CA 1
ATOM 1324 C C . ALA A 1 177 ? -10.472 -14.444 -3.365 1.00 98.81 177 ALA A C 1
ATOM 1326 O O . ALA A 1 177 ? -9.484 -15.173 -3.397 1.00 98.81 177 ALA A O 1
ATOM 1327 N N . LEU A 1 178 ? -10.695 -13.509 -4.289 1.00 98.88 178 LEU A N 1
ATOM 1328 C CA . LEU A 1 178 ? -9.783 -13.205 -5.385 1.00 98.88 178 LEU A CA 1
ATOM 1329 C C . LEU A 1 178 ? -9.736 -11.695 -5.609 1.00 98.88 178 LEU A C 1
ATOM 1331 O O . LEU A 1 178 ? -10.753 -11.076 -5.927 1.00 98.88 178 LEU A O 1
ATOM 1335 N N . VAL A 1 179 ? -8.547 -11.101 -5.488 1.00 98.88 179 VAL A N 1
ATOM 1336 C CA . VAL A 1 179 ? -8.342 -9.657 -5.672 1.00 98.88 179 VAL A CA 1
ATOM 1337 C C . VAL A 1 179 ? -7.259 -9.394 -6.711 1.00 98.88 179 VAL A C 1
ATOM 1339 O O . VAL A 1 179 ? -6.205 -10.026 -6.705 1.00 98.88 179 VAL A O 1
ATOM 1342 N N . HIS A 1 180 ? -7.526 -8.439 -7.599 1.00 98.94 180 HIS A N 1
ATOM 1343 C CA . HIS A 1 180 ? -6.636 -7.977 -8.658 1.00 98.94 180 HIS A CA 1
ATOM 1344 C C . HIS A 1 180 ? -6.161 -6.555 -8.375 1.00 98.94 180 HIS A C 1
ATOM 1346 O O . HIS A 1 180 ? -6.983 -5.649 -8.194 1.00 98.94 180 HIS A O 1
ATOM 1352 N N . VAL A 1 181 ? -4.846 -6.343 -8.419 1.00 98.94 181 VAL A N 1
ATOM 1353 C CA . VAL A 1 181 ? -4.216 -5.049 -8.153 1.00 98.94 181 VAL A CA 1
ATOM 1354 C C . VAL A 1 181 ? -3.290 -4.637 -9.291 1.00 98.94 181 VAL A C 1
ATOM 1356 O O . VAL A 1 181 ? -2.467 -5.427 -9.741 1.00 98.94 181 VAL A O 1
ATOM 1359 N N . VAL A 1 182 ? -3.411 -3.377 -9.723 1.00 98.88 182 VAL A N 1
ATOM 1360 C CA . VAL A 1 182 ? -2.516 -2.750 -10.711 1.00 98.88 182 VAL A CA 1
ATOM 1361 C C . VAL A 1 182 ? -1.911 -1.486 -10.128 1.00 98.88 182 VAL A C 1
ATOM 1363 O O . VAL A 1 182 ? -2.635 -0.642 -9.597 1.00 98.88 182 VAL A O 1
ATOM 1366 N N . VAL A 1 183 ? -0.599 -1.336 -10.281 1.00 98.81 183 VAL A N 1
ATOM 1367 C CA . VAL A 1 183 ? 0.184 -0.181 -9.834 1.00 98.81 183 VAL A CA 1
ATOM 1368 C C . VAL A 1 183 ? 0.819 0.509 -11.042 1.00 98.81 183 VAL A C 1
ATOM 1370 O O . VAL A 1 183 ? 1.419 -0.146 -11.892 1.00 98.81 183 VAL A O 1
ATOM 1373 N N . ASP A 1 184 ? 0.737 1.840 -11.095 1.00 98.69 184 ASP A N 1
ATOM 1374 C CA . ASP A 1 184 ? 1.568 2.699 -11.950 1.00 98.69 184 ASP A CA 1
ATOM 1375 C C . ASP A 1 184 ? 2.275 3.760 -11.090 1.00 98.69 184 ASP A C 1
ATOM 1377 O O . ASP A 1 184 ? 1.647 4.689 -10.562 1.00 98.69 184 ASP A O 1
ATOM 1381 N N . LEU A 1 185 ? 3.605 3.655 -10.982 1.00 98.00 185 LEU A N 1
ATOM 1382 C CA . LEU A 1 185 ? 4.478 4.584 -10.251 1.00 98.00 185 LEU A CA 1
ATOM 1383 C C . LEU A 1 185 ? 4.704 5.887 -11.036 1.00 98.00 185 LEU A C 1
ATOM 1385 O O . LEU A 1 185 ? 5.816 6.246 -11.432 1.00 98.00 185 LEU A O 1
ATOM 1389 N N . CYS A 1 186 ? 3.613 6.606 -11.291 1.00 95.75 186 CYS A N 1
ATOM 1390 C CA . CYS A 1 186 ? 3.566 7.661 -12.296 1.00 95.75 186 CYS A CA 1
ATOM 1391 C C . CYS A 1 186 ? 3.662 9.099 -11.787 1.00 95.75 186 CYS A C 1
ATOM 1393 O O . CYS A 1 186 ? 3.803 10.013 -12.601 1.00 95.75 186 CYS A O 1
ATOM 1395 N N . GLY A 1 187 ? 3.540 9.324 -10.481 1.00 94.94 187 GLY A N 1
ATOM 1396 C CA . GLY A 1 187 ? 3.537 10.660 -9.873 1.00 94.94 187 GLY A CA 1
ATOM 1397 C C . GLY A 1 187 ? 2.179 11.303 -9.740 1.00 94.94 187 GLY A C 1
ATOM 1398 O O . GLY A 1 187 ? 2.110 12.429 -9.266 1.00 94.94 187 GLY A O 1
ATOM 1399 N N . ARG A 1 188 ? 1.120 10.607 -10.146 1.00 97.06 188 ARG A N 1
ATOM 1400 C CA . ARG A 1 188 ? -0.247 11.107 -10.072 1.00 97.06 188 ARG A CA 1
ATOM 1401 C C . ARG A 1 188 ? -1.013 10.250 -9.069 1.00 97.06 188 ARG A C 1
ATOM 1403 O O . ARG A 1 188 ? -1.240 9.076 -9.374 1.00 97.06 188 ARG A O 1
ATOM 1410 N N . PRO A 1 189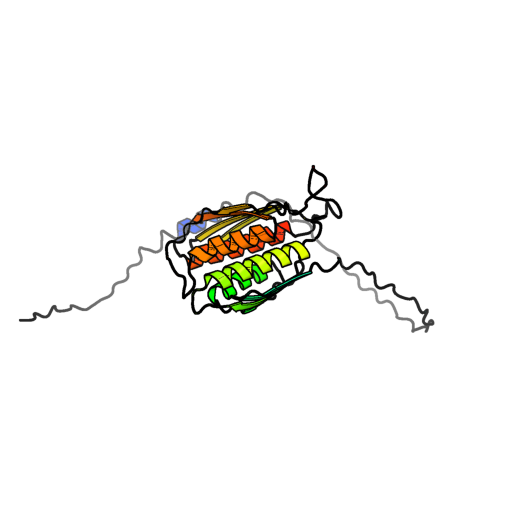 ? -1.363 10.802 -7.897 1.00 97.56 189 PRO A N 1
ATOM 1411 C CA . PRO A 1 189 ? -2.134 10.075 -6.904 1.00 97.56 189 PRO A CA 1
ATOM 1412 C C . PRO A 1 189 ? -3.532 9.789 -7.454 1.00 97.56 189 PRO A C 1
ATOM 1414 O O . PRO A 1 189 ? -4.256 10.703 -7.845 1.00 97.56 189 PRO A O 1
ATOM 1417 N N . CYS A 1 190 ? -3.897 8.514 -7.530 1.00 98.38 190 CYS A N 1
ATOM 1418 C CA . CYS A 1 190 ? -5.233 8.096 -7.933 1.00 98.38 190 CYS A CA 1
ATOM 1419 C C . CYS A 1 190 ? -5.510 6.697 -7.389 1.00 98.38 190 CYS A C 1
ATOM 1421 O O . CYS A 1 190 ? -4.755 5.774 -7.683 1.00 98.38 190 CYS A O 1
ATOM 1423 N N . LEU A 1 191 ? -6.592 6.538 -6.630 1.00 98.75 191 LEU A N 1
ATOM 1424 C CA . LEU A 1 191 ? -7.103 5.233 -6.234 1.00 98.75 191 LEU A CA 1
ATOM 1425 C C . LEU A 1 191 ? -8.385 4.948 -7.014 1.00 98.75 191 LEU A C 1
ATOM 1427 O O . LEU A 1 191 ? -9.301 5.770 -7.059 1.00 98.75 191 LEU A O 1
ATOM 1431 N N . ARG A 1 192 ? -8.474 3.751 -7.589 1.00 98.62 192 ARG A N 1
ATOM 1432 C CA . ARG A 1 192 ? -9.741 3.159 -8.005 1.00 98.62 192 ARG A CA 1
ATOM 1433 C C . ARG A 1 192 ? -9.991 1.898 -7.195 1.00 98.62 192 ARG A C 1
ATOM 1435 O O . ARG A 1 192 ? -9.362 0.873 -7.440 1.00 98.62 192 ARG A O 1
ATOM 1442 N N . TYR A 1 193 ? -10.947 1.978 -6.280 1.00 98.38 193 TYR A N 1
ATOM 1443 C CA . TYR A 1 193 ? -11.336 0.896 -5.386 1.00 98.38 193 TYR A CA 1
ATOM 1444 C C . TYR A 1 193 ? -12.725 0.369 -5.764 1.00 98.38 193 TYR A C 1
ATOM 1446 O O . TYR A 1 193 ? -13.634 1.144 -6.051 1.00 98.38 193 TYR A O 1
ATOM 1454 N N . THR A 1 194 ? -12.875 -0.952 -5.861 1.00 97.62 194 THR A N 1
ATOM 1455 C CA . THR A 1 194 ? -14.156 -1.604 -6.215 1.00 97.62 194 THR A CA 1
ATOM 1456 C C . THR A 1 194 ? -14.425 -2.866 -5.392 1.00 97.62 194 THR A C 1
ATOM 1458 O O . THR A 1 194 ? -15.247 -3.691 -5.781 1.00 97.62 194 THR A O 1
ATOM 1461 N N . ALA A 1 195 ? -13.718 -3.046 -4.274 1.00 96.56 195 ALA A N 1
ATOM 1462 C CA . ALA A 1 195 ? -13.984 -4.157 -3.369 1.00 96.56 195 ALA A CA 1
ATOM 1463 C C . ALA A 1 195 ? -15.204 -3.858 -2.488 1.00 96.56 195 ALA A C 1
ATOM 1465 O O . ALA A 1 195 ? -15.474 -2.711 -2.143 1.00 96.56 195 ALA A O 1
ATOM 1466 N N . THR A 1 196 ? -15.945 -4.903 -2.142 1.00 97.81 196 THR A N 1
ATOM 1467 C CA . THR A 1 196 ? -17.086 -4.859 -1.230 1.00 97.81 196 THR A CA 1
ATOM 1468 C C . THR A 1 196 ? -16.785 -5.779 -0.058 1.00 97.81 196 THR A C 1
ATOM 1470 O O . THR A 1 196 ? -16.789 -7.000 -0.198 1.00 97.81 196 THR A O 1
ATOM 1473 N N . ILE A 1 197 ? -16.521 -5.186 1.104 1.00 98.56 197 ILE A N 1
ATOM 1474 C CA . ILE A 1 197 ? -16.225 -5.927 2.330 1.00 98.56 197 ILE A CA 1
ATOM 1475 C C . ILE A 1 197 ? -17.542 -6.094 3.114 1.00 98.56 197 ILE A C 1
ATOM 1477 O O . ILE A 1 197 ? -18.139 -5.089 3.499 1.00 98.56 197 ILE A O 1
ATOM 1481 N N . PRO A 1 198 ? -18.049 -7.328 3.313 1.00 98.38 198 PRO A N 1
ATOM 1482 C CA . PRO A 1 198 ? -19.423 -7.548 3.780 1.00 98.38 198 PRO A CA 1
ATOM 1483 C C . PRO A 1 198 ? -19.643 -7.349 5.287 1.00 98.38 198 PRO A C 1
ATOM 1485 O O . PRO A 1 198 ? -20.790 -7.280 5.725 1.00 98.38 198 PRO A O 1
ATOM 1488 N N . THR A 1 199 ? -18.583 -7.263 6.094 1.00 98.62 199 THR A N 1
ATOM 1489 C CA . THR A 1 199 ? -18.676 -6.990 7.540 1.00 98.62 199 THR A CA 1
ATOM 1490 C C . THR A 1 199 ? -18.095 -5.622 7.860 1.00 98.62 199 THR A C 1
ATOM 1492 O O . THR A 1 199 ? -17.187 -5.184 7.176 1.00 98.62 199 THR A O 1
ATOM 1495 N N . GLN A 1 200 ? -18.584 -4.965 8.917 1.00 98.44 200 GLN A N 1
ATOM 1496 C CA . GLN A 1 200 ? -18.084 -3.649 9.355 1.00 98.44 200 GLN A CA 1
ATOM 1497 C C . GLN A 1 200 ? -16.739 -3.721 10.093 1.00 98.44 200 GLN A C 1
ATOM 1499 O O . GLN A 1 200 ? -16.023 -2.730 10.204 1.00 98.44 200 GLN A O 1
ATOM 1504 N N . ARG A 1 201 ? -16.419 -4.888 10.658 1.00 98.50 201 ARG A N 1
ATOM 1505 C CA . ARG A 1 201 ? -15.219 -5.115 11.466 1.00 98.50 201 ARG A CA 1
ATOM 1506 C C . ARG A 1 201 ? -14.573 -6.445 11.092 1.00 98.50 201 ARG A C 1
ATOM 1508 O O . ARG A 1 201 ? -15.276 -7.406 10.757 1.00 98.50 201 ARG A O 1
ATOM 1515 N N . VAL A 1 202 ? -13.248 -6.500 11.202 1.00 98.50 202 VAL A N 1
ATOM 1516 C CA . VAL A 1 202 ? -12.457 -7.738 11.266 1.00 98.50 202 VAL A CA 1
ATOM 1517 C C . VAL A 1 202 ? -11.621 -7.681 12.541 1.00 98.50 202 VAL A C 1
ATOM 1519 O O . VAL A 1 202 ? -10.732 -6.845 12.688 1.00 98.50 202 VAL A O 1
ATOM 1522 N N . GLY A 1 203 ? -11.965 -8.520 13.521 1.00 96.88 203 GLY A N 1
ATOM 1523 C CA . GLY A 1 203 ? -11.501 -8.312 14.892 1.00 96.88 203 GLY A CA 1
ATOM 1524 C C . GLY A 1 203 ? -12.002 -6.965 15.419 1.00 96.88 203 GLY A C 1
ATOM 1525 O O . GLY A 1 203 ? -13.207 -6.728 15.445 1.00 96.88 203 GLY A O 1
ATOM 1526 N N . GLN A 1 204 ? -11.079 -6.085 15.811 1.00 96.00 204 GLN A N 1
ATOM 1527 C CA . GLN A 1 204 ? -11.401 -4.711 16.217 1.00 96.00 204 GLN A CA 1
ATOM 1528 C C . GLN A 1 204 ? -11.271 -3.696 15.080 1.00 96.00 204 GLN A C 1
ATOM 1530 O O . GLN A 1 204 ? -11.732 -2.577 15.240 1.00 96.00 204 GLN A O 1
ATOM 1535 N N . TYR A 1 205 ? -10.706 -4.061 13.931 1.00 98.62 205 TYR A N 1
ATOM 1536 C CA . TYR A 1 205 ? -10.397 -3.101 12.875 1.00 98.62 205 TYR A CA 1
ATOM 1537 C C . TYR A 1 205 ? -11.616 -2.781 12.015 1.00 98.62 205 TYR A C 1
ATOM 1539 O O . TYR A 1 205 ? -12.290 -3.695 11.527 1.00 98.62 205 TYR A O 1
ATOM 1547 N N . ASP A 1 206 ? -11.901 -1.491 11.841 1.00 98.62 206 ASP A N 1
ATOM 1548 C CA . ASP A 1 206 ? -13.000 -1.003 11.009 1.00 98.62 206 ASP A CA 1
ATOM 1549 C C . ASP A 1 206 ? -12.686 -1.167 9.520 1.00 98.62 206 ASP A C 1
ATOM 1551 O O . ASP A 1 206 ? -11.701 -0.641 9.004 1.00 98.62 206 ASP A O 1
ATOM 1555 N N . THR A 1 207 ? -13.531 -1.897 8.798 1.00 98.75 207 THR A N 1
ATOM 1556 C CA . THR A 1 207 ? -13.265 -2.254 7.398 1.00 98.75 207 THR A CA 1
ATOM 1557 C C . THR A 1 207 ? -13.317 -1.066 6.444 1.00 98.75 207 THR A C 1
ATOM 1559 O O . THR A 1 207 ? -12.756 -1.151 5.352 1.00 98.75 207 THR A O 1
ATOM 1562 N N . GLN A 1 208 ? -13.944 0.049 6.836 1.00 98.56 208 GLN A N 1
ATOM 1563 C CA . GLN A 1 208 ? -13.919 1.281 6.037 1.00 98.56 208 GLN A CA 1
ATOM 1564 C C . GLN A 1 208 ? -12.502 1.863 5.932 1.00 98.56 208 GLN A C 1
ATOM 1566 O O . GLN A 1 208 ? -12.161 2.527 4.951 1.00 98.56 208 GLN A O 1
ATOM 1571 N N . LEU A 1 209 ? -11.645 1.564 6.913 1.00 98.81 209 LEU A N 1
ATOM 1572 C CA . LEU A 1 209 ? -10.278 2.069 6.970 1.00 98.81 209 LEU A CA 1
ATOM 1573 C C . LEU A 1 209 ? -9.353 1.429 5.929 1.00 98.81 209 LEU A C 1
ATOM 1575 O O . LEU A 1 209 ? -8.316 2.012 5.617 1.00 98.81 209 LEU A O 1
ATOM 1579 N N . VAL A 1 210 ? -9.743 0.297 5.332 1.00 98.88 210 VAL A N 1
ATOM 1580 C CA . VAL A 1 210 ? -8.977 -0.367 4.264 1.00 98.88 210 VAL A CA 1
ATOM 1581 C C . VAL A 1 210 ? -8.886 0.522 3.025 1.00 98.88 210 VAL A C 1
ATOM 1583 O O . VAL A 1 210 ? -7.798 0.739 2.492 1.00 98.88 210 VAL A O 1
ATOM 1586 N N . GLU A 1 211 ? -10.017 1.060 2.560 1.00 98.81 211 GLU A N 1
ATOM 1587 C CA . GLU A 1 211 ? -10.030 1.971 1.410 1.00 98.81 211 GLU A CA 1
ATOM 1588 C C . GLU A 1 211 ? -9.277 3.265 1.741 1.00 98.81 211 GLU A C 1
ATOM 1590 O O . GLU A 1 211 ? -8.430 3.704 0.958 1.00 98.81 211 GLU A O 1
ATOM 1595 N N . HIS A 1 212 ? -9.507 3.819 2.936 1.00 98.75 212 HIS A N 1
ATOM 1596 C CA . HIS A 1 212 ? -8.800 5.006 3.420 1.00 98.75 212 HIS A CA 1
ATOM 1597 C C . HIS A 1 212 ? -7.280 4.808 3.486 1.00 98.75 212 HIS A C 1
ATOM 1599 O O . HIS A 1 212 ? -6.538 5.692 3.061 1.00 98.75 212 HIS A O 1
ATOM 1605 N N . PHE A 1 213 ? -6.802 3.644 3.937 1.00 98.94 213 PHE A N 1
ATOM 1606 C CA . PHE A 1 213 ? -5.377 3.314 3.967 1.00 98.94 213 PHE A CA 1
ATOM 1607 C C . PHE A 1 213 ? -4.768 3.418 2.564 1.00 98.94 213 PHE A C 1
ATOM 1609 O O . PHE A 1 213 ? -3.801 4.149 2.347 1.00 98.94 213 PHE A O 1
ATOM 1616 N N . PHE A 1 214 ? -5.361 2.748 1.572 1.00 98.88 214 PHE A N 1
ATOM 1617 C CA . PHE A 1 214 ? -4.846 2.798 0.202 1.00 98.88 214 PHE A CA 1
ATOM 1618 C C . PHE A 1 214 ? -4.979 4.185 -0.429 1.00 98.88 214 PHE A C 1
ATOM 1620 O O . PHE A 1 214 ? -4.095 4.592 -1.187 1.00 98.88 214 PHE A O 1
ATOM 1627 N N . GLN A 1 215 ? -6.037 4.933 -0.110 1.00 98.88 215 GLN A N 1
ATOM 1628 C CA . GLN A 1 215 ? -6.227 6.290 -0.616 1.00 98.88 215 GLN A CA 1
ATOM 1629 C C . GLN A 1 215 ? -5.114 7.210 -0.108 1.00 98.88 215 GLN A C 1
ATOM 1631 O O . GLN A 1 215 ? -4.452 7.882 -0.906 1.00 98.88 215 GLN A O 1
ATOM 1636 N N . SER A 1 216 ? -4.855 7.191 1.198 1.00 98.81 216 SER A N 1
ATOM 1637 C CA . SER A 1 216 ? -3.799 7.975 1.838 1.00 98.81 216 SER A CA 1
ATOM 1638 C C . SER A 1 216 ? -2.408 7.566 1.358 1.00 98.81 216 SER A C 1
ATOM 1640 O O . SER A 1 216 ? -1.597 8.427 1.008 1.00 98.81 216 SER A O 1
ATOM 1642 N N . LEU A 1 217 ? -2.160 6.262 1.209 1.00 98.88 217 LEU A N 1
ATOM 1643 C CA . LEU A 1 217 ? -0.922 5.739 0.635 1.00 98.88 217 LEU A CA 1
ATOM 1644 C C . LEU A 1 217 ? -0.691 6.255 -0.794 1.00 98.88 217 LEU A C 1
ATOM 1646 O O . LEU A 1 217 ? 0.421 6.666 -1.140 1.00 98.88 217 LEU A O 1
ATOM 1650 N N . CYS A 1 218 ? -1.727 6.268 -1.639 1.00 98.06 218 CYS A N 1
ATOM 1651 C CA . CYS A 1 218 ? -1.640 6.789 -3.007 1.00 98.06 218 CYS A CA 1
ATOM 1652 C C . CYS A 1 218 ? -1.332 8.285 -3.029 1.00 98.06 218 CYS A C 1
ATOM 1654 O O . CYS A 1 218 ? -0.478 8.723 -3.807 1.00 98.06 218 CYS A O 1
ATOM 1656 N N . ASN A 1 219 ? -1.987 9.050 -2.152 1.00 98.38 219 ASN A N 1
ATOM 1657 C CA . ASN A 1 219 ? -1.828 10.499 -2.045 1.00 98.38 219 ASN A CA 1
ATOM 1658 C C . ASN A 1 219 ? -0.369 10.896 -1.781 1.00 98.38 219 ASN A C 1
ATOM 1660 O O . ASN A 1 219 ? 0.128 11.860 -2.377 1.00 98.38 219 ASN A O 1
ATOM 1664 N N . THR A 1 220 ? 0.342 10.147 -0.930 1.00 98.50 220 THR A N 1
ATOM 1665 C CA . THR A 1 220 ? 1.728 10.464 -0.553 1.00 98.50 220 THR A CA 1
ATOM 1666 C C . THR A 1 220 ? 2.802 9.748 -1.362 1.00 98.50 220 THR A C 1
ATOM 1668 O O . THR A 1 220 ? 3.866 10.320 -1.607 1.00 98.50 220 THR A O 1
ATOM 1671 N N . SER A 1 221 ? 2.532 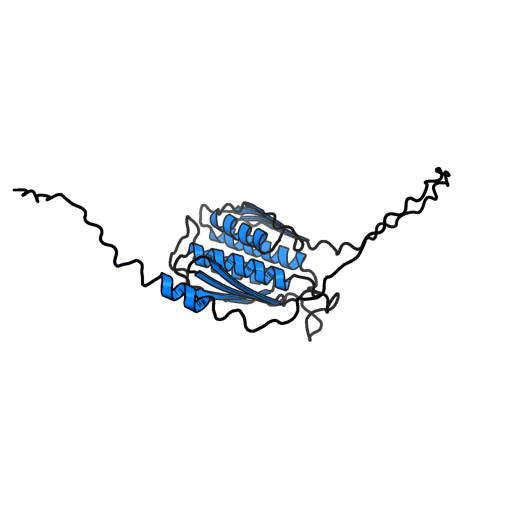8.554 -1.879 1.00 98.00 221 SER A N 1
ATOM 1672 C CA . SER A 1 221 ? 3.455 7.885 -2.809 1.00 98.00 221 SER A CA 1
ATOM 1673 C C . SER A 1 221 ? 3.438 8.500 -4.216 1.00 98.00 221 SER A C 1
ATOM 1675 O O . SER A 1 221 ? 4.413 8.403 -4.972 1.00 98.00 221 SER A O 1
ATOM 1677 N N . GLY A 1 222 ? 2.329 9.152 -4.581 1.00 97.12 222 GLY A N 1
ATOM 1678 C CA . GLY A 1 222 ? 2.082 9.637 -5.933 1.00 97.12 222 GLY A CA 1
ATOM 1679 C C . GLY A 1 222 ? 1.957 8.486 -6.929 1.00 97.12 222 GLY A C 1
ATOM 1680 O O . GLY A 1 222 ? 2.524 8.574 -8.020 1.00 97.12 222 GLY A O 1
ATOM 1681 N N . MET A 1 223 ? 1.290 7.395 -6.549 1.00 98.12 223 MET A N 1
ATOM 1682 C CA . MET A 1 223 ? 0.995 6.272 -7.442 1.00 98.12 223 MET A CA 1
ATOM 1683 C C . MET A 1 223 ? -0.453 6.311 -7.934 1.00 98.12 223 MET A C 1
ATOM 1685 O O . MET A 1 223 ? -1.344 6.830 -7.261 1.00 98.12 223 MET A O 1
ATOM 1689 N N . THR A 1 224 ? -0.683 5.714 -9.099 1.00 98.75 224 THR A N 1
ATOM 1690 C CA . THR A 1 224 ? -2.024 5.298 -9.508 1.00 98.75 224 THR A CA 1
ATOM 1691 C C . THR A 1 224 ? -2.196 3.829 -9.138 1.00 98.75 224 THR A C 1
ATOM 1693 O O . THR A 1 224 ? -1.352 3.006 -9.493 1.00 98.75 224 THR A O 1
ATOM 1696 N N . LEU A 1 225 ? -3.272 3.515 -8.425 1.00 98.88 225 LEU A N 1
ATOM 1697 C CA . LEU A 1 225 ? -3.562 2.202 -7.866 1.00 98.88 225 LEU A CA 1
ATOM 1698 C C . LEU A 1 225 ? -4.990 1.794 -8.217 1.00 98.88 225 LEU A C 1
ATOM 1700 O O . LEU A 1 225 ? -5.942 2.533 -7.972 1.00 98.88 225 LEU A O 1
ATOM 1704 N N . HIS A 1 226 ? -5.145 0.599 -8.774 1.00 98.88 226 HIS A N 1
ATOM 1705 C CA . HIS A 1 226 ? -6.446 -0.015 -9.010 1.00 98.88 226 HIS A CA 1
ATOM 1706 C C . HIS A 1 226 ? -6.567 -1.280 -8.174 1.00 98.88 226 HIS A C 1
ATOM 1708 O O . HIS A 1 226 ? -5.707 -2.149 -8.268 1.00 98.88 226 HIS A O 1
ATOM 1714 N N . ILE A 1 227 ? -7.659 -1.403 -7.424 1.00 98.88 227 ILE A N 1
ATOM 1715 C CA . ILE A 1 227 ? -7.991 -2.573 -6.615 1.00 98.88 227 ILE A CA 1
ATOM 1716 C C . ILE A 1 227 ? -9.384 -3.063 -7.013 1.00 98.88 227 ILE A C 1
ATOM 1718 O O . ILE A 1 227 ? -10.376 -2.327 -6.932 1.00 98.88 227 ILE A O 1
ATOM 1722 N N . ARG A 1 228 ? -9.460 -4.322 -7.451 1.00 98.81 228 ARG A N 1
ATOM 1723 C CA . ARG A 1 228 ? -10.708 -4.973 -7.863 1.00 98.81 228 ARG A CA 1
ATOM 1724 C C . ARG A 1 228 ? -10.876 -6.300 -7.147 1.00 98.81 228 ARG A C 1
ATOM 1726 O O . ARG A 1 228 ? -10.065 -7.201 -7.340 1.00 98.81 228 ARG A O 1
ATOM 1733 N N . GLN A 1 229 ? -11.946 -6.433 -6.374 1.00 98.62 229 GLN A N 1
ATOM 1734 C CA . GLN A 1 229 ? -12.407 -7.741 -5.929 1.00 98.62 229 GLN A CA 1
ATOM 1735 C C . GLN A 1 229 ? -13.084 -8.436 -7.111 1.00 98.62 229 GLN A C 1
ATOM 1737 O O . GLN A 1 229 ? -13.968 -7.866 -7.748 1.00 98.62 229 GLN A O 1
ATOM 1742 N N . LEU A 1 230 ? -12.618 -9.636 -7.432 1.00 98.69 230 LEU A N 1
ATOM 1743 C CA . LEU A 1 230 ? -13.177 -10.481 -8.484 1.00 98.69 230 LEU A CA 1
ATOM 1744 C C . LEU A 1 230 ? -14.107 -11.546 -7.898 1.00 98.69 230 LEU A C 1
ATOM 1746 O O . LEU A 1 230 ? -15.099 -11.888 -8.533 1.00 98.69 230 LEU A O 1
ATOM 1750 N N . ASP A 1 231 ? -13.787 -12.034 -6.700 1.00 98.62 231 ASP A N 1
ATOM 1751 C CA . ASP A 1 231 ? -14.601 -12.968 -5.921 1.00 98.62 231 ASP A CA 1
ATOM 1752 C C . ASP A 1 231 ? -14.274 -12.822 -4.422 1.00 98.62 231 ASP A C 1
ATOM 1754 O O . ASP A 1 231 ? -13.277 -12.184 -4.060 1.00 98.62 231 ASP A O 1
ATOM 1758 N N . GLY A 1 232 ? -15.102 -13.385 -3.547 1.00 98.19 232 GLY A N 1
ATOM 1759 C CA . GLY A 1 232 ? -14.849 -13.461 -2.107 1.00 98.19 232 GLY A CA 1
ATOM 1760 C C . GLY A 1 232 ? -16.057 -13.133 -1.245 1.00 98.19 232 GLY A C 1
ATOM 1761 O O . GLY A 1 232 ? -16.864 -12.268 -1.589 1.00 98.19 232 GLY A O 1
ATOM 1762 N N . THR A 1 233 ? -16.149 -13.792 -0.088 1.00 98.25 233 THR A N 1
ATOM 1763 C CA . THR A 1 233 ? -17.270 -13.619 0.855 1.00 98.25 233 THR A CA 1
ATOM 1764 C C . THR A 1 233 ? -16.817 -13.340 2.281 1.00 98.25 233 THR A C 1
ATOM 1766 O O . THR A 1 233 ? -17.532 -12.692 3.042 1.00 98.25 233 THR A O 1
ATOM 1769 N N . ASN A 1 234 ? -15.625 -13.789 2.659 1.00 98.75 234 ASN A N 1
ATOM 1770 C CA . ASN A 1 234 ? -15.037 -13.530 3.955 1.00 98.75 234 ASN A CA 1
ATOM 1771 C C . ASN A 1 234 ? -14.226 -12.225 3.914 1.00 98.75 234 ASN A C 1
ATOM 1773 O O . ASN A 1 234 ? -13.282 -12.082 3.136 1.00 98.75 234 ASN A O 1
ATOM 1777 N N . SER A 1 235 ? -14.574 -11.272 4.784 1.00 98.81 235 SER A N 1
ATOM 1778 C CA . SER A 1 235 ? -13.913 -9.964 4.870 1.00 98.81 235 SER A CA 1
ATOM 1779 C C . SER A 1 235 ? -12.408 -10.057 5.120 1.00 98.81 235 SER A C 1
ATOM 1781 O O . SER A 1 235 ? -11.649 -9.321 4.497 1.00 98.81 235 SER A O 1
ATOM 1783 N N . HIS A 1 236 ? -11.961 -10.969 5.990 1.00 98.81 236 HIS A N 1
ATOM 1784 C CA . HIS A 1 236 ? -10.533 -11.183 6.240 1.00 98.81 236 HIS A CA 1
ATOM 1785 C C . HIS A 1 236 ? -9.847 -11.644 4.955 1.00 98.81 236 HIS A C 1
ATOM 1787 O O . HIS A 1 236 ? -8.843 -11.060 4.559 1.00 98.81 236 HIS A O 1
ATOM 1793 N N . HIS A 1 237 ? -10.407 -12.651 4.279 1.00 98.88 237 HIS A N 1
ATOM 1794 C CA . HIS A 1 237 ? -9.822 -13.216 3.061 1.00 98.88 237 HIS A CA 1
ATOM 1795 C C . HIS A 1 237 ? -9.711 -12.168 1.947 1.00 98.88 237 HIS A C 1
ATOM 1797 O O . HIS A 1 237 ? -8.663 -12.059 1.311 1.00 98.88 237 HIS A O 1
ATOM 1803 N N . ILE A 1 238 ? -10.752 -11.349 1.756 1.00 98.94 238 ILE A N 1
ATOM 1804 C CA . ILE A 1 238 ? -10.763 -10.253 0.775 1.00 98.94 238 ILE A CA 1
ATOM 1805 C C . ILE A 1 238 ? -9.658 -9.234 1.076 1.00 98.94 238 ILE A C 1
ATOM 1807 O O . ILE A 1 238 ? -8.895 -8.873 0.177 1.00 98.94 238 ILE A O 1
ATOM 1811 N N . ILE A 1 239 ? -9.559 -8.764 2.324 1.00 98.88 239 ILE A N 1
ATOM 1812 C CA . ILE A 1 239 ? -8.579 -7.736 2.696 1.00 98.88 239 ILE A CA 1
ATOM 1813 C C . ILE A 1 239 ? -7.160 -8.303 2.604 1.00 98.88 239 ILE A C 1
ATOM 1815 O O . ILE A 1 239 ? -6.288 -7.697 1.990 1.00 98.88 239 ILE A O 1
ATOM 1819 N N . GLU A 1 240 ? -6.913 -9.497 3.131 1.00 98.94 240 GLU A N 1
ATOM 1820 C CA . GLU A 1 240 ? -5.576 -10.082 3.093 1.00 98.94 240 GLU A CA 1
ATOM 1821 C C . GLU A 1 240 ? -5.131 -10.389 1.649 1.00 98.94 240 GLU A C 1
ATOM 1823 O O . GLU A 1 240 ? -4.005 -10.060 1.268 1.00 98.94 240 GLU A O 1
ATOM 1828 N N . ALA A 1 241 ? -6.020 -10.914 0.793 1.00 98.94 241 ALA A N 1
ATOM 1829 C CA . ALA A 1 241 ? -5.741 -11.086 -0.636 1.00 98.94 241 ALA A CA 1
ATOM 1830 C C . ALA A 1 241 ? -5.395 -9.753 -1.325 1.00 98.94 241 ALA A C 1
ATOM 1832 O O . ALA A 1 241 ? -4.488 -9.700 -2.158 1.00 98.94 241 ALA A O 1
ATOM 1833 N N . MET A 1 242 ? -6.069 -8.662 -0.950 1.00 98.81 242 MET A N 1
ATOM 1834 C CA . MET A 1 242 ? -5.801 -7.315 -1.455 1.00 98.81 242 MET A CA 1
ATOM 1835 C C . MET A 1 242 ? -4.399 -6.821 -1.093 1.00 98.81 242 MET A C 1
ATOM 1837 O O . MET A 1 242 ? -3.675 -6.363 -1.979 1.00 98.81 242 MET A O 1
ATOM 1841 N N . PHE A 1 243 ? -3.989 -6.953 0.170 1.00 98.94 243 PHE A N 1
ATOM 1842 C CA . PHE A 1 243 ? -2.648 -6.558 0.612 1.00 98.94 243 PHE A CA 1
ATOM 1843 C C . PHE A 1 243 ? -1.558 -7.422 -0.036 1.00 98.94 243 PHE A C 1
ATOM 1845 O O . PHE A 1 243 ? -0.547 -6.886 -0.493 1.00 98.94 243 PHE A O 1
ATOM 1852 N N . LYS A 1 244 ? -1.785 -8.733 -0.194 1.00 98.94 244 LYS A N 1
ATOM 1853 C CA . LYS A 1 244 ? -0.864 -9.633 -0.914 1.00 98.94 244 LYS A CA 1
ATOM 1854 C C . LYS A 1 244 ? -0.733 -9.277 -2.396 1.00 98.94 244 LYS A C 1
ATOM 1856 O O . LYS A 1 244 ? 0.379 -9.248 -2.929 1.00 98.94 244 LYS A O 1
ATOM 1861 N N . ALA A 1 245 ? -1.849 -8.997 -3.071 1.00 98.94 245 ALA A N 1
ATOM 1862 C CA . ALA A 1 245 ? -1.850 -8.581 -4.472 1.00 98.94 245 ALA A CA 1
ATOM 1863 C C . ALA A 1 245 ? -1.145 -7.234 -4.653 1.00 98.94 245 ALA A C 1
ATOM 1865 O O . ALA A 1 245 ? -0.308 -7.096 -5.546 1.00 98.94 245 ALA A O 1
ATOM 1866 N N . PHE A 1 246 ? -1.407 -6.277 -3.759 1.00 98.94 246 PHE A N 1
ATOM 1867 C CA . PHE A 1 246 ? -0.701 -5.001 -3.725 1.00 98.94 246 PHE A CA 1
ATOM 1868 C C . PHE A 1 246 ? 0.806 -5.179 -3.534 1.00 98.94 246 PHE A C 1
ATOM 1870 O O . PHE A 1 246 ? 1.578 -4.609 -4.300 1.00 98.94 246 PHE A O 1
ATOM 1877 N N . ALA A 1 247 ? 1.233 -6.012 -2.584 1.00 98.88 247 ALA A N 1
ATOM 1878 C CA . ALA A 1 247 ? 2.643 -6.285 -2.320 1.00 98.88 247 ALA A CA 1
ATOM 1879 C C . ALA A 1 247 ? 3.380 -6.794 -3.568 1.00 98.88 247 ALA A C 1
ATOM 1881 O O . ALA A 1 247 ? 4.447 -6.293 -3.925 1.00 98.88 247 ALA A O 1
ATOM 1882 N N . ARG A 1 248 ? 2.783 -7.768 -4.268 1.00 98.88 248 ARG A N 1
ATOM 1883 C CA . ARG A 1 248 ? 3.350 -8.366 -5.485 1.00 98.88 248 ARG A CA 1
ATOM 1884 C C . ARG A 1 248 ? 3.370 -7.391 -6.659 1.00 98.88 248 ARG A C 1
ATOM 1886 O O . ARG A 1 248 ? 4.393 -7.290 -7.334 1.00 98.88 248 ARG A O 1
ATOM 1893 N N . ALA A 1 249 ? 2.281 -6.653 -6.880 1.00 98.88 249 ALA A N 1
ATOM 1894 C CA . ALA A 1 249 ? 2.215 -5.643 -7.932 1.00 98.88 249 ALA A CA 1
ATOM 1895 C C . ALA A 1 249 ? 3.216 -4.503 -7.671 1.00 98.88 249 ALA A C 1
ATOM 1897 O O . ALA A 1 249 ? 3.958 -4.109 -8.568 1.00 98.88 249 ALA A O 1
ATOM 1898 N N . LEU A 1 250 ? 3.308 -4.010 -6.433 1.00 98.88 250 LEU A N 1
ATOM 1899 C CA . LEU A 1 250 ? 4.270 -2.974 -6.066 1.00 98.88 250 LEU A CA 1
ATOM 1900 C C . LEU A 1 250 ? 5.713 -3.461 -6.235 1.00 98.88 250 LEU A C 1
ATOM 1902 O O . LEU A 1 250 ? 6.532 -2.729 -6.787 1.00 98.88 250 LEU A O 1
ATOM 1906 N N . ARG A 1 251 ? 6.021 -4.696 -5.819 1.00 98.62 251 ARG A N 1
ATOM 1907 C CA . ARG A 1 251 ? 7.339 -5.305 -6.037 1.00 98.62 251 ARG A CA 1
ATOM 1908 C C . ARG A 1 251 ? 7.707 -5.295 -7.514 1.00 98.62 251 ARG A C 1
ATOM 1910 O O . ARG A 1 251 ? 8.746 -4.748 -7.865 1.00 98.62 251 ARG A O 1
ATOM 1917 N N . GLN A 1 252 ? 6.838 -5.830 -8.370 1.00 98.69 252 GLN A N 1
ATOM 1918 C CA . GLN A 1 252 ? 7.067 -5.845 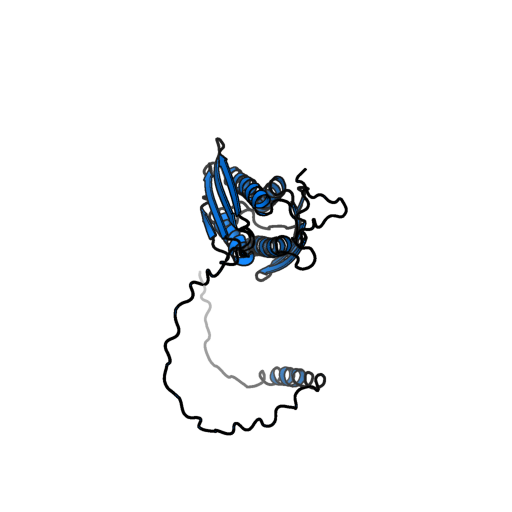-9.814 1.00 98.69 252 GLN A CA 1
ATOM 1919 C C . GLN A 1 252 ? 7.303 -4.430 -10.359 1.00 98.69 252 GLN A C 1
ATOM 1921 O O . GLN A 1 252 ? 8.239 -4.216 -11.120 1.00 98.69 252 GLN A O 1
ATOM 1926 N N . ALA A 1 253 ? 6.494 -3.450 -9.942 1.00 98.50 253 ALA A N 1
ATOM 1927 C CA . ALA A 1 253 ? 6.622 -2.066 -10.393 1.00 98.50 253 ALA A CA 1
ATOM 1928 C C . ALA A 1 253 ? 7.957 -1.420 -9.979 1.00 98.50 253 ALA A C 1
ATOM 1930 O O . ALA A 1 253 ? 8.506 -0.605 -10.729 1.00 98.50 253 ALA A O 1
ATOM 1931 N N . CYS A 1 254 ? 8.463 -1.777 -8.797 1.00 97.44 254 CYS A N 1
ATOM 1932 C CA . CYS A 1 254 ? 9.721 -1.293 -8.240 1.00 97.44 254 CYS A CA 1
ATOM 1933 C C . CYS A 1 254 ? 10.948 -2.051 -8.761 1.00 97.44 254 CYS A C 1
ATOM 1935 O O . CYS A 1 254 ? 12.052 -1.523 -8.650 1.00 97.44 254 CYS A O 1
ATOM 1937 N N . GLU A 1 255 ? 10.816 -3.264 -9.293 1.00 96.81 255 GLU A N 1
ATOM 1938 C CA . GLU A 1 255 ? 11.966 -4.045 -9.757 1.00 96.81 255 GLU A CA 1
ATOM 1939 C C . GLU A 1 255 ? 12.707 -3.333 -10.910 1.00 96.81 255 GLU A C 1
ATOM 1941 O O . GLU A 1 255 ? 12.076 -2.673 -11.751 1.00 96.81 255 GLU A O 1
ATOM 1946 N N . PRO A 1 256 ? 14.052 -3.426 -10.956 1.00 95.12 256 PRO A N 1
ATOM 1947 C CA . PRO A 1 256 ? 14.825 -2.887 -12.064 1.00 95.12 256 PRO A CA 1
ATOM 1948 C C . PRO A 1 256 ? 14.422 -3.533 -13.394 1.00 95.12 256 PRO A C 1
ATOM 1950 O O . PRO A 1 256 ? 14.414 -4.754 -13.518 1.00 95.12 256 PRO A O 1
ATOM 1953 N N . ASP A 1 257 ? 14.167 -2.719 -14.418 1.00 95.75 257 ASP A N 1
ATOM 1954 C CA . ASP A 1 257 ? 13.993 -3.196 -15.789 1.00 95.75 257 ASP A CA 1
ATOM 1955 C C . ASP A 1 257 ? 15.385 -3.338 -16.439 1.00 95.75 257 ASP A C 1
ATOM 1957 O O . ASP A 1 257 ? 16.013 -2.319 -16.772 1.00 95.75 257 ASP A O 1
ATOM 1961 N N . PRO A 1 258 ? 15.879 -4.570 -16.688 1.00 94.00 258 PRO A N 1
ATOM 1962 C CA . PRO A 1 258 ? 17.225 -4.795 -17.216 1.00 94.00 258 PRO A CA 1
ATOM 1963 C C . PRO A 1 258 ? 17.431 -4.191 -18.613 1.00 94.00 258 PRO A C 1
ATOM 1965 O O . PRO A 1 258 ? 18.564 -3.998 -19.049 1.00 94.00 258 PRO A O 1
ATOM 1968 N N . ARG A 1 259 ? 16.349 -3.857 -19.330 1.00 94.12 259 ARG A N 1
ATOM 1969 C CA . ARG A 1 259 ? 16.393 -3.247 -20.667 1.00 94.12 259 ARG A CA 1
ATOM 1970 C C . ARG A 1 259 ? 16.257 -1.723 -20.637 1.00 94.12 259 ARG A C 1
ATOM 1972 O O . ARG A 1 259 ? 16.394 -1.086 -21.685 1.00 94.12 259 ARG A O 1
ATOM 1979 N N . ARG A 1 260 ? 15.987 -1.126 -19.472 1.00 87.88 260 ARG A N 1
ATOM 1980 C CA . ARG A 1 260 ? 15.742 0.317 -19.298 1.00 87.88 260 ARG A CA 1
ATOM 1981 C C . ARG A 1 260 ? 16.590 0.945 -18.187 1.00 87.88 260 ARG A C 1
ATOM 1983 O O . ARG A 1 260 ? 16.288 2.047 -17.737 1.00 87.88 260 ARG A O 1
ATOM 1990 N N . ILE A 1 261 ? 17.675 0.291 -17.782 1.00 87.00 261 ILE A N 1
ATOM 1991 C CA . ILE A 1 261 ? 18.593 0.777 -16.742 1.00 87.00 261 ILE A CA 1
ATOM 1992 C C . ILE A 1 261 ? 18.960 2.254 -16.979 1.00 87.00 261 ILE A C 1
ATOM 1994 O O . ILE A 1 261 ? 19.336 2.652 -18.084 1.00 87.00 261 ILE A O 1
ATOM 1998 N N . GLY A 1 262 ? 18.785 3.079 -15.942 1.00 82.44 262 GLY A N 1
ATOM 1999 C CA . GLY A 1 262 ? 19.100 4.513 -15.949 1.00 82.44 262 GLY A CA 1
ATOM 2000 C C . GLY A 1 262 ? 18.170 5.407 -16.780 1.00 82.44 262 GLY A C 1
ATOM 2001 O O . GLY A 1 262 ? 18.360 6.621 -16.802 1.00 82.44 262 GLY A O 1
ATOM 2002 N N . LYS A 1 263 ? 17.150 4.860 -17.456 1.00 89.62 263 LYS A N 1
ATOM 2003 C CA . LYS A 1 263 ? 16.194 5.642 -18.258 1.00 89.62 263 LYS A CA 1
ATOM 2004 C C . LYS A 1 263 ? 14.850 5.759 -17.549 1.00 89.62 263 LYS A C 1
ATOM 2006 O O . LYS A 1 263 ? 14.349 4.802 -16.964 1.00 89.62 263 LYS A O 1
ATOM 2011 N N . VAL A 1 264 ? 14.226 6.930 -17.649 1.00 91.44 264 VAL A N 1
ATOM 2012 C CA . VAL A 1 264 ? 12.878 7.153 -17.110 1.00 91.44 264 VAL A CA 1
ATOM 2013 C C . VAL A 1 264 ? 11.850 6.421 -17.992 1.00 91.44 264 VAL A C 1
ATOM 2015 O O . VAL A 1 264 ? 11.834 6.625 -19.211 1.00 91.44 264 VAL A O 1
ATOM 2018 N N . PRO A 1 265 ? 10.961 5.580 -17.429 1.00 92.06 265 PRO A N 1
ATOM 2019 C CA . PRO A 1 265 ? 9.907 4.883 -18.166 1.00 92.06 265 PRO A CA 1
ATOM 2020 C C . PRO A 1 265 ? 8.733 5.813 -18.517 1.00 92.06 265 PRO A C 1
ATOM 2022 O O . PRO A 1 265 ? 7.588 5.550 -18.164 1.00 92.06 265 PRO A O 1
ATOM 2025 N N . SER A 1 266 ? 8.993 6.924 -19.211 1.00 92.00 266 SER A N 1
ATOM 2026 C CA . SER A 1 266 ? 7.984 7.923 -19.588 1.00 92.00 266 SER A CA 1
ATOM 2027 C C . SER A 1 266 ? 8.301 8.551 -20.940 1.00 92.00 266 SER A C 1
ATOM 2029 O O . SER A 1 266 ? 9.415 9.016 -21.162 1.00 92.00 266 SER A O 1
ATOM 2031 N N . SER A 1 267 ? 7.305 8.635 -21.827 1.00 88.56 267 SER A N 1
ATOM 2032 C CA . SER A 1 267 ? 7.427 9.370 -23.094 1.00 88.56 267 SER A CA 1
ATOM 2033 C C . SER A 1 267 ? 7.596 10.878 -22.889 1.00 88.56 267 SER A C 1
ATOM 2035 O O . SER A 1 267 ? 8.176 11.544 -23.737 1.00 88.56 267 SER A O 1
ATOM 2037 N N . LYS A 1 268 ? 7.143 11.414 -21.745 1.00 88.69 268 LYS A N 1
ATOM 2038 C CA . LYS A 1 268 ? 7.328 12.825 -21.366 1.00 88.69 268 LYS A CA 1
ATOM 2039 C C . LYS A 1 268 ? 8.742 13.130 -20.852 1.00 88.69 268 LYS A C 1
ATOM 2041 O O . LYS A 1 268 ? 9.033 14.278 -20.548 1.00 88.69 268 LYS A O 1
ATOM 2046 N N . GLY A 1 269 ? 9.589 12.114 -20.670 1.00 84.06 269 GLY A N 1
ATOM 2047 C CA . GLY A 1 269 ? 10.948 12.261 -20.135 1.00 84.06 269 GLY A CA 1
ATOM 2048 C C . GLY A 1 269 ? 11.038 12.486 -18.620 1.00 84.06 269 GLY A C 1
ATOM 2049 O O . GLY A 1 269 ? 12.123 12.373 -18.063 1.00 84.06 269 GLY A O 1
ATOM 2050 N N . VAL A 1 270 ? 9.916 12.738 -17.934 1.00 85.19 270 VAL A N 1
ATOM 2051 C CA . VAL A 1 270 ? 9.865 12.986 -16.484 1.00 85.19 270 VAL A CA 1
ATOM 2052 C C . VAL A 1 270 ? 8.728 12.210 -15.810 1.00 85.19 270 VAL A C 1
ATOM 2054 O O . VAL A 1 270 ? 7.676 11.969 -16.414 1.00 85.19 270 VAL A O 1
ATOM 2057 N N . LEU A 1 271 ? 8.962 11.814 -14.555 1.00 84.31 271 LEU A N 1
ATOM 2058 C CA . LEU A 1 271 ? 7.985 11.254 -13.616 1.00 84.31 271 LEU A CA 1
ATOM 2059 C C . LEU A 1 271 ? 8.161 11.929 -12.249 1.00 84.31 271 LEU A C 1
ATOM 2061 O O . LEU A 1 271 ? 8.762 11.361 -11.343 1.00 84.31 271 LEU A O 1
ATOM 2065 N N . SER A 1 272 ? 7.646 13.145 -12.096 1.00 80.12 272 SER A N 1
ATOM 2066 C CA . SER A 1 272 ? 7.613 13.844 -10.809 1.00 80.12 272 SER A CA 1
ATOM 2067 C C . SER A 1 272 ? 6.269 13.631 -10.125 1.00 80.12 272 SER A C 1
ATOM 2069 O O . SER A 1 272 ? 5.241 13.493 -10.793 1.00 80.12 272 SER A O 1
ATOM 2071 N N . ARG A 1 273 ? 6.271 13.595 -8.790 1.00 76.25 273 ARG A N 1
ATOM 2072 C CA . ARG A 1 273 ? 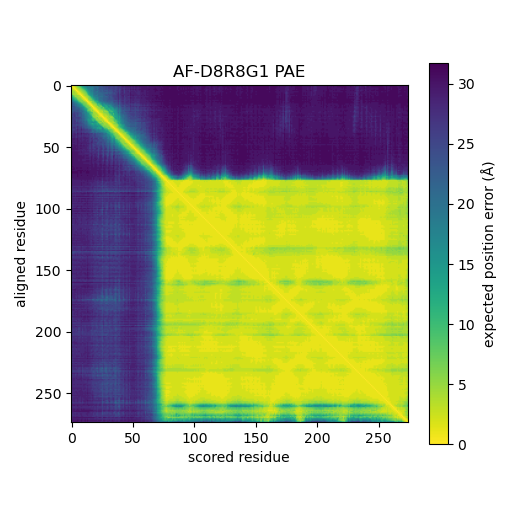5.033 13.734 -8.022 1.00 76.25 273 ARG A CA 1
ATOM 2073 C C . ARG A 1 273 ? 4.488 15.147 -8.269 1.00 76.25 273 ARG A C 1
ATOM 2075 O O . ARG A 1 273 ? 5.254 16.102 -8.142 1.00 76.25 273 ARG A O 1
ATOM 2082 N N . MET A 1 274 ? 3.241 15.239 -8.728 1.00 57.22 274 MET A N 1
ATOM 2083 C CA . MET A 1 274 ? 2.512 16.506 -8.891 1.00 57.22 274 MET A CA 1
ATOM 2084 C C . MET A 1 274 ? 1.712 16.826 -7.637 1.00 57.22 274 MET A C 1
ATOM 2086 O O . MET A 1 274 ? 1.330 15.859 -6.937 1.00 57.22 274 MET A O 1
#

InterPro domains:
  IPR000807 Imidazoleglycerol-phosphate dehydratase [MF_00076] (78-271)
  IPR000807 Imidazoleglycerol-phosphate dehydratase [PF00475] (107-250)
  IPR000807 Imidazoleglycerol-phosphate dehydratase [PTHR23133] (59-272)
  IPR000807 Imidazoleglycerol-phosphate dehydratase [cd07914] (84-271)
  IPR020565 Imidazoleglycerol-phosphate dehydratase, conserved site [PS00954] (137-150)
  IPR020565 Imidazoleglycerol-phosphate dehydratase, conserved site [PS00955] (232-244)
  IPR020568 Ribosomal protein uS5 domain 2-type superfamily [SSF54211] (78-161)
  IPR020568 Ribosomal protein uS5 domain 2-type superfamily [SSF54211] (163-255)
  IPR038494 Imidazole glycerol phosphate dehydratase domain superfamily [G3DSA:3.30.230.40] (65-165)
  IPR038494 Imidazole glycerol phosphate dehydratase domain superfamily [G3DSA:3.30.230.40] (166-274)

Solvent-accessible surface area (backbone atoms only — not comparable to full-atom values): 15668 Å² total; per-residue (Å²): 138,87,81,88,82,83,85,86,88,90,80,90,78,91,75,96,72,91,78,68,76,66,63,62,65,55,60,68,63,66,76,75,78,82,85,85,82,96,83,88,86,86,87,80,84,84,84,85,80,89,75,93,76,86,86,80,80,90,77,92,74,80,88,73,90,70,82,76,75,76,78,84,75,70,74,80,82,34,55,10,65,30,78,48,75,63,96,60,32,39,33,42,28,37,39,28,66,84,42,84,19,49,62,53,60,45,51,86,42,72,62,58,32,56,44,51,39,34,29,10,55,56,28,22,20,26,34,36,34,44,36,51,46,52,58,90,80,44,61,59,67,40,46,36,50,48,21,32,33,43,13,40,8,50,32,53,24,58,55,74,52,48,14,28,52,34,48,16,71,30,72,24,69,32,91,73,10,28,17,38,20,38,33,33,68,55,14,49,55,39,72,46,81,60,64,81,68,81,49,70,53,53,89,88,42,53,49,72,52,57,61,46,25,54,42,32,21,20,62,42,35,11,20,31,39,39,41,37,52,79,42,52,77,51,46,62,36,39,52,52,13,39,35,36,7,43,14,41,6,48,34,46,14,64,36,71,26,91,90,36,65,82,38,53,84,40,97,81,67,64,57,59,72,115

pLDDT: mean 81.12, std 26.18, range [27.53, 98.94]

Nearest PDB structures (foldseek):
  4mu4-assembly1_A  TM=9.998E-01  e=1.220E-33  Arabidopsis thaliana
  5el9-assembly1_A  TM=9.988E-01  e=1.375E-33  Arabidopsis thaliana
  4mu3-assembly1_A  TM=1.001E+00  e=3.109E-31  Arabidopsis thaliana
  4mu0-assembly1_A  TM=1.001E+00  e=8.066E-31  Arabidopsis thaliana
  8qaw-assembly1_A  TM=9.998E-01  e=5.427E-30  Medicago truncatula

Organism: Selaginella moellendorffii (NCBI:txid88036)

Sequence (274 aa):
MCREASFPSLRNSGSAVECKCISRRIEEKQARAAEFCPLYSSLRSIRVSSSSATIPALRSMAASNGSVSVDDTAPPVRIGREIRNTKETKVDVSIGLDGTGNCDCDTGIPFLDHMLDQIASHGLFDLSIKAVGDTHIDDHHTNEDVALAFGTALARAIGNRSGIHRYGDFSVPLDEALVHVVVDLCGRPCLRYTATIPTQRVGQYDTQLVEHFFQSLCNTSGMTLHIRQLDGTNSHHIIEAMFKAFARALRQACEPDPRRIGKVPSSKGVLSRM

Mean predicted aligned error: 13.92 Å

Secondary structure (DSSP, 8-state):
---------------S-TTSSSTHHHHHHHTTSSSS-----------------PPPPP---------------SPPP-EEEEEEE-SSEEEEEEEETT----EEEE-S-HHHHHHHHHHHHHHT-EEEEEEEE-TTT-SHHHHHHHHHHHHHHHHHHHTT--SB--EEEEEEEETTEEEEEEEE-SS--EEEE----SSSEETTEETHHHHHHHHHHHHHHT-EEEEEEEE-S-HHHHHHHHHHHHHHHHHHHHSB-TTSTTS-S-TTS-----

Radius of gyration: 29.45 Å; Cα contacts (8 Å, |Δi|>4): 513; chains: 1; bounding box: 105×71×59 Å